Protein AF-A0A7S4DSC8-F1 (afdb_monomer)

Nearest PDB structures (foldseek):
  1wsj-assembly3_C  TM=3.245E-01  e=2.613E+00  Escherichia coli

Foldseek 3Di:
DDDPQDDDDPAHFQEEEEQEPAPVPDDPPDCPPVPFRDDRPLECVVVVVVCVVVVNQAHEYEYHYLDPSHLVNLVVLVVVLVVQVVVCVVPVRPRDPDPSVSNNRYHYHYDNDDNPVVRPCPVVPVPDDPVVVVVVVVRLVVSLVSQLQGCEYEEAPVDVRNVSSVVSPNHNYYDHPTPDDDDPDDDPDDDDPPPVPDPPDDDD

Structure (mmCIF, N/CA/C/O backbone):
data_AF-A0A7S4DSC8-F1
#
_entry.id   AF-A0A7S4DSC8-F1
#
loop_
_atom_site.group_PDB
_atom_site.id
_atom_site.type_symbol
_atom_site.label_atom_id
_atom_site.label_alt_id
_atom_site.label_comp_id
_atom_site.label_asym_id
_atom_site.label_entity_id
_atom_site.label_seq_id
_atom_site.pdbx_PDB_ins_code
_atom_site.Cartn_x
_atom_site.Cartn_y
_atom_site.Cartn_z
_atom_site.occupancy
_atom_site.B_iso_or_equiv
_atom_site.auth_seq_id
_atom_site.auth_comp_id
_atom_site.auth_asym_id
_atom_site.auth_atom_id
_atom_site.pdbx_PDB_model_num
ATOM 1 N N . HIS A 1 1 ? -22.924 -15.817 6.520 1.00 32.66 1 HIS A N 1
ATOM 2 C CA . HIS A 1 1 ? -21.735 -16.648 6.776 1.00 32.66 1 HIS A CA 1
ATOM 3 C C . HIS A 1 1 ? -20.623 -15.709 7.196 1.00 32.66 1 HIS A C 1
ATOM 5 O O . HIS A 1 1 ? -20.356 -14.774 6.460 1.00 32.66 1 HIS A O 1
ATOM 11 N N . GLY A 1 2 ? -20.139 -15.833 8.434 1.00 31.44 2 GLY A N 1
ATOM 12 C CA . GLY A 1 2 ? -19.106 -14.951 8.978 1.00 31.44 2 GLY A CA 1
ATOM 13 C C . GLY A 1 2 ? -17.736 -15.462 8.563 1.00 31.44 2 GLY A C 1
ATOM 14 O O . GLY A 1 2 ? -17.337 -16.542 8.995 1.00 31.44 2 GLY A O 1
ATOM 15 N N . ASP A 1 3 ? -17.054 -14.712 7.708 1.00 35.69 3 ASP A N 1
ATOM 16 C CA . ASP A 1 3 ? -15.721 -15.065 7.242 1.00 35.69 3 ASP A CA 1
ATOM 17 C C . ASP A 1 3 ? -14.717 -14.775 8.366 1.00 35.69 3 ASP A C 1
ATOM 19 O O . ASP A 1 3 ? -14.580 -13.644 8.836 1.00 35.69 3 ASP A O 1
ATOM 23 N N . GLY A 1 4 ? -14.067 -15.829 8.858 1.00 35.00 4 GLY A N 1
ATOM 24 C CA . GLY A 1 4 ? -13.158 -15.814 10.004 1.00 35.00 4 GLY A CA 1
ATOM 25 C C . GLY A 1 4 ? -11.827 -15.110 9.733 1.00 35.00 4 GLY A C 1
ATOM 26 O O . GLY A 1 4 ? -10.776 -15.738 9.792 1.00 35.00 4 GLY A O 1
ATOM 27 N N . TRP A 1 5 ? -11.857 -13.804 9.471 1.00 47.25 5 TRP A N 1
ATOM 28 C CA . TRP A 1 5 ? -10.665 -12.966 9.284 1.00 47.25 5 TRP A CA 1
ATOM 29 C C . TRP A 1 5 ? -10.006 -12.529 10.608 1.00 47.25 5 TRP A C 1
ATOM 31 O O . TRP A 1 5 ? -8.930 -11.932 10.591 1.00 47.25 5 TRP A O 1
ATOM 41 N N . GLY A 1 6 ? -10.646 -12.799 11.755 1.00 40.47 6 GLY A N 1
ATOM 42 C CA . GLY A 1 6 ? -10.378 -12.070 13.000 1.00 40.47 6 GLY A CA 1
ATOM 43 C C . GLY A 1 6 ? -9.678 -12.801 14.149 1.00 40.47 6 GLY A C 1
ATOM 44 O O . GLY A 1 6 ? -9.136 -12.124 15.017 1.00 40.47 6 GLY A O 1
ATOM 45 N N . GLU A 1 7 ? -9.650 -14.133 14.221 1.00 37.97 7 GLU A N 1
ATOM 46 C CA . GLU A 1 7 ? -9.320 -14.788 15.500 1.00 37.97 7 GLU A CA 1
ATOM 47 C C . GLU A 1 7 ? -8.276 -15.898 15.365 1.00 37.97 7 GLU A C 1
ATOM 49 O O . GLU A 1 7 ? -8.526 -16.952 14.790 1.00 37.97 7 GLU A O 1
ATOM 54 N N . GLY A 1 8 ? -7.091 -15.682 15.954 1.00 37.28 8 GLY A N 1
ATOM 55 C CA . GLY A 1 8 ? -6.247 -16.812 16.360 1.00 37.28 8 GLY A CA 1
ATOM 56 C C . GLY A 1 8 ? -4.745 -16.579 16.509 1.00 37.28 8 GLY A C 1
ATOM 57 O O . GLY A 1 8 ? -4.082 -17.392 17.149 1.00 37.28 8 GLY A O 1
ATOM 58 N N . ARG A 1 9 ? -4.155 -15.504 15.972 1.00 43.62 9 ARG A N 1
ATOM 59 C CA . ARG A 1 9 ? -2.701 -15.281 16.095 1.00 43.62 9 ARG A CA 1
ATOM 60 C C . ARG A 1 9 ? -2.409 -13.927 16.725 1.00 43.62 9 ARG A C 1
ATOM 62 O O . ARG A 1 9 ? -2.845 -12.898 16.236 1.00 43.62 9 ARG A O 1
ATOM 69 N N . ARG A 1 10 ? -1.620 -13.935 17.806 1.00 44.47 10 ARG A N 1
ATOM 70 C CA . ARG A 1 10 ? -1.137 -12.756 18.559 1.00 44.47 10 ARG A CA 1
ATOM 71 C C . ARG A 1 10 ? -0.304 -11.749 17.735 1.00 44.47 10 ARG A C 1
ATOM 73 O O . ARG A 1 10 ? 0.221 -10.798 18.299 1.00 44.47 10 ARG A O 1
ATOM 80 N N . GLY A 1 11 ? -0.192 -11.924 16.422 1.00 54.44 11 GLY A N 1
ATOM 81 C CA . GLY A 1 11 ? 0.217 -10.889 15.479 1.00 54.44 11 GLY A CA 1
ATOM 82 C C . GLY A 1 11 ? -0.920 -10.721 14.481 1.00 54.44 11 GLY A C 1
ATOM 83 O O . GLY A 1 11 ? -1.296 -11.707 13.852 1.00 54.44 11 GLY A O 1
ATOM 84 N N . GLY A 1 12 ? -1.499 -9.519 14.391 1.00 68.31 12 GLY A N 1
ATOM 85 C CA . GLY A 1 12 ? -2.619 -9.219 13.490 1.00 68.31 12 GLY A CA 1
ATOM 86 C C . GLY A 1 12 ? -2.349 -9.599 12.027 1.00 68.31 12 GLY A C 1
ATOM 87 O O . GLY A 1 12 ? -1.232 -9.978 11.669 1.00 68.31 12 GLY A O 1
ATOM 88 N N . ALA A 1 13 ? -3.371 -9.498 11.171 1.00 84.88 13 ALA A N 1
ATOM 89 C CA . ALA A 1 13 ? -3.270 -9.877 9.760 1.00 84.88 13 ALA A CA 1
ATOM 90 C C . ALA A 1 13 ? -2.012 -9.271 9.102 1.00 84.88 13 ALA A C 1
ATOM 92 O O . ALA A 1 13 ? -1.781 -8.064 9.187 1.00 84.88 13 ALA A O 1
ATOM 93 N N . ARG A 1 14 ? -1.179 -10.116 8.478 1.00 92.50 14 ARG A N 1
ATOM 94 C CA . ARG A 1 14 ? -0.044 -9.675 7.654 1.00 92.50 14 ARG A CA 1
ATOM 95 C C . ARG A 1 14 ? -0.559 -9.472 6.243 1.00 92.50 14 ARG A C 1
ATOM 97 O O . ARG A 1 14 ? -0.959 -10.440 5.600 1.00 92.50 14 ARG A O 1
ATOM 104 N N . ILE A 1 15 ? -0.578 -8.230 5.798 1.00 94.75 15 ILE A N 1
ATOM 105 C CA . ILE A 1 15 ? -1.179 -7.827 4.536 1.00 94.75 15 ILE A CA 1
ATOM 106 C C . ILE A 1 15 ? -0.046 -7.343 3.641 1.00 94.75 15 ILE A C 1
ATOM 108 O O . ILE A 1 15 ? 0.667 -6.413 4.001 1.00 94.75 15 ILE A O 1
ATOM 112 N N . GLY A 1 16 ? 0.151 -7.997 2.506 1.00 94.94 16 GLY A N 1
ATOM 113 C CA . GLY A 1 16 ? 1.032 -7.519 1.451 1.00 94.94 16 GLY A CA 1
ATOM 114 C C . GLY A 1 16 ? 0.210 -6.671 0.498 1.00 94.94 16 GLY A C 1
ATOM 115 O O . GLY A 1 16 ? -0.817 -7.132 0.015 1.00 94.94 16 GLY A O 1
ATOM 116 N N . LEU A 1 17 ? 0.634 -5.447 0.228 1.00 93.88 17 LEU A N 1
ATOM 117 C CA . LEU A 1 17 ? -0.002 -4.556 -0.727 1.00 93.88 17 LEU A CA 1
ATOM 118 C C . LEU A 1 17 ? 1.018 -4.176 -1.795 1.00 93.88 17 LEU A C 1
ATOM 120 O O . LEU A 1 17 ? 2.032 -3.557 -1.490 1.00 93.88 17 LEU A O 1
ATOM 124 N N . GLN A 1 18 ? 0.747 -4.530 -3.047 1.00 92.06 18 GLN A N 1
ATOM 125 C CA . GLN A 1 18 ? 1.568 -4.133 -4.182 1.00 92.06 18 GLN A CA 1
ATOM 126 C C . GLN A 1 18 ? 0.849 -3.063 -5.007 1.00 92.06 18 GLN A C 1
ATOM 128 O O . GLN A 1 18 ? -0.247 -3.288 -5.519 1.00 92.06 18 GLN A O 1
ATOM 133 N N . VAL A 1 19 ? 1.494 -1.906 -5.147 1.00 87.38 19 VAL A N 1
ATOM 134 C CA . VAL A 1 19 ? 1.006 -0.748 -5.900 1.00 87.38 19 VAL A CA 1
ATOM 135 C C . VAL A 1 19 ? 1.929 -0.518 -7.096 1.00 87.38 19 VAL A C 1
ATOM 137 O O . VAL A 1 19 ? 3.072 -0.104 -6.940 1.00 87.38 19 VAL A O 1
ATOM 140 N N . ARG A 1 20 ? 1.455 -0.813 -8.310 1.00 81.56 20 ARG A N 1
ATOM 141 C CA . ARG A 1 20 ? 2.177 -0.516 -9.559 1.00 81.56 20 ARG A CA 1
ATOM 142 C C . ARG A 1 20 ? 1.607 0.762 -10.164 1.00 81.56 20 ARG A C 1
ATOM 144 O O . ARG A 1 20 ? 0.445 0.766 -10.557 1.00 81.56 20 ARG A O 1
ATOM 151 N N . ILE A 1 21 ? 2.416 1.812 -10.281 1.00 76.44 21 ILE A N 1
ATOM 152 C CA . ILE A 1 21 ? 2.021 3.047 -10.968 1.00 76.44 21 ILE A CA 1
ATOM 153 C C . ILE A 1 21 ? 2.909 3.288 -12.181 1.00 76.44 21 ILE A C 1
ATOM 155 O O . ILE A 1 21 ? 2.353 3.410 -13.263 1.00 76.44 21 ILE A O 1
ATOM 159 N N . GLY A 1 22 ? 4.236 3.313 -12.011 1.00 71.25 22 GLY A N 1
ATOM 160 C CA . GLY A 1 22 ? 5.253 3.759 -12.982 1.00 71.25 22 GLY A CA 1
ATOM 161 C C . GLY A 1 22 ? 4.815 3.907 -14.451 1.00 71.25 22 GLY A C 1
ATOM 162 O O . GLY A 1 22 ? 4.073 4.819 -14.819 1.00 71.25 22 GLY A O 1
ATOM 163 N N . ASP A 1 23 ? 5.302 3.013 -15.306 1.00 62.59 23 ASP A N 1
ATOM 164 C CA . ASP A 1 23 ? 4.934 2.908 -16.726 1.00 62.59 23 ASP A CA 1
ATOM 165 C C . ASP A 1 23 ? 3.506 2.371 -16.940 1.00 62.59 23 ASP A C 1
ATOM 167 O O . ASP A 1 23 ? 2.895 2.573 -17.990 1.00 62.59 23 ASP A O 1
ATOM 171 N N . ALA A 1 24 ? 2.945 1.705 -15.929 1.00 60.41 24 ALA A N 1
ATOM 172 C CA . ALA A 1 24 ? 1.619 1.103 -15.992 1.00 60.41 24 ALA A CA 1
ATOM 173 C C . ALA A 1 24 ? 0.478 2.140 -16.076 1.00 60.41 24 ALA A C 1
ATOM 175 O O . ALA A 1 24 ? -0.579 1.820 -16.632 1.00 60.41 24 ALA A O 1
ATOM 176 N N . CYS A 1 25 ? 0.703 3.355 -15.555 1.00 63.31 25 CYS A N 1
ATOM 177 C CA . CYS A 1 25 ? -0.289 4.417 -15.343 1.00 63.31 25 CYS A CA 1
ATOM 178 C C . CYS A 1 25 ? 0.145 5.803 -15.876 1.00 63.31 25 CYS A C 1
ATOM 180 O O . CYS A 1 25 ? -0.317 6.834 -15.366 1.00 63.31 25 CYS A O 1
ATOM 182 N N . GLY A 1 26 ? 1.051 5.840 -16.862 1.00 51.75 26 GLY A N 1
ATOM 183 C CA . GLY A 1 26 ? 1.722 7.050 -17.356 1.00 51.75 26 GLY A CA 1
ATOM 184 C C . GLY A 1 26 ? 0.804 8.210 -17.781 1.00 51.75 26 GLY A C 1
ATOM 185 O O . GLY A 1 26 ? -0.332 8.016 -18.224 1.00 51.75 26 GLY A O 1
ATOM 186 N N . PHE A 1 27 ? 1.320 9.442 -17.673 1.00 41.31 27 PHE A N 1
ATOM 187 C CA . PHE A 1 27 ? 0.661 10.671 -18.137 1.00 41.31 27 PHE A CA 1
ATOM 188 C C . PHE A 1 27 ? 0.358 10.589 -19.641 1.00 41.31 27 PHE A C 1
ATOM 190 O O . PHE A 1 27 ? 1.258 10.404 -20.452 1.00 41.31 27 PHE A O 1
ATOM 197 N N . GLY A 1 28 ? -0.916 10.713 -20.017 1.00 39.25 28 GLY A N 1
ATOM 198 C CA . GLY A 1 28 ? -1.361 10.633 -21.415 1.00 39.25 28 GLY A CA 1
ATOM 199 C C . GLY A 1 28 ? -1.755 9.230 -21.884 1.00 39.25 28 GLY A C 1
ATOM 200 O O . GLY A 1 28 ? -2.450 9.108 -22.892 1.00 39.25 28 GLY A O 1
ATOM 201 N N . SER A 1 29 ? -1.437 8.179 -21.120 1.00 38.28 29 SER A N 1
ATOM 202 C CA . SER A 1 29 ? -2.145 6.909 -21.262 1.00 38.28 29 SER A CA 1
ATOM 203 C C . SER A 1 29 ? -3.504 7.065 -20.590 1.00 38.28 29 SER A C 1
ATOM 205 O O . SER A 1 29 ? -3.696 6.833 -19.401 1.00 38.28 29 SER A O 1
ATOM 207 N N . THR A 1 30 ? -4.486 7.529 -21.355 1.00 39.34 30 THR A N 1
ATOM 208 C CA . THR A 1 30 ? -5.852 7.175 -20.999 1.00 39.34 30 THR A CA 1
ATOM 209 C C . THR A 1 30 ? -5.881 5.645 -20.917 1.00 39.34 30 THR A C 1
ATOM 211 O O . THR A 1 30 ? -5.320 4.965 -21.782 1.00 39.34 30 THR A O 1
ATOM 214 N N . CYS A 1 31 ? -6.494 5.083 -19.873 1.00 42.06 31 CYS A N 1
ATOM 215 C CA . CYS A 1 31 ? -6.807 3.653 -19.765 1.00 42.06 31 CYS A CA 1
ATOM 216 C C . CYS A 1 31 ? -7.840 3.234 -20.843 1.00 42.06 31 CYS A C 1
ATOM 218 O O . CYS A 1 31 ? -8.829 2.576 -20.547 1.00 42.06 31 CYS A O 1
ATOM 220 N N . THR A 1 32 ? -7.659 3.696 -22.082 1.00 40.12 32 THR A N 1
ATOM 221 C CA . THR A 1 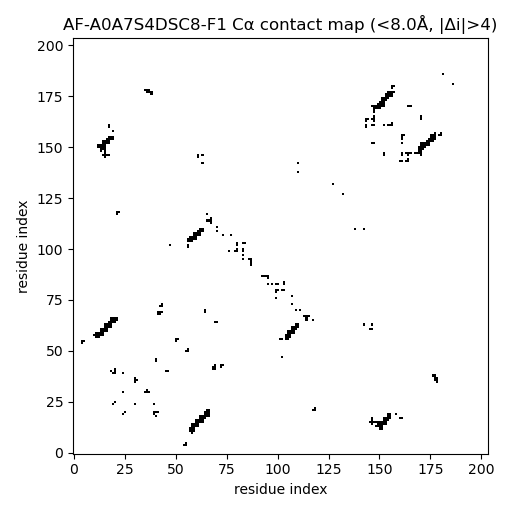32 ? -8.534 3.556 -23.248 1.00 40.12 32 THR A CA 1
ATOM 222 C C . THR A 1 32 ? -7.899 2.690 -24.326 1.00 40.12 32 THR A C 1
ATOM 224 O O . THR A 1 32 ? -8.552 2.407 -25.335 1.00 40.12 32 THR A O 1
ATOM 227 N N . SER A 1 33 ? -6.650 2.229 -24.144 1.00 40.59 33 SER A N 1
ATOM 228 C CA . SER A 1 33 ? -6.174 1.141 -24.990 1.00 40.59 33 SER A CA 1
ATOM 229 C C . SER A 1 33 ? -7.161 -0.008 -24.794 1.00 40.59 33 SER A C 1
ATOM 231 O O . SER A 1 33 ? -7.568 -0.317 -23.676 1.00 40.59 33 SER A O 1
ATOM 233 N N . LYS A 1 34 ? -7.639 -0.573 -25.902 1.00 42.56 34 LYS A N 1
ATOM 234 C CA . LYS A 1 34 ? -8.765 -1.520 -26.000 1.00 42.56 34 LYS A CA 1
ATOM 235 C C . LYS A 1 34 ? -8.553 -2.848 -25.238 1.00 42.56 34 LYS A C 1
ATOM 237 O O . LYS A 1 34 ? -9.225 -3.837 -25.508 1.00 42.56 34 LYS A O 1
ATOM 242 N N . GLN A 1 35 ? -7.599 -2.894 -24.316 1.00 47.34 35 GLN A N 1
ATOM 243 C CA . GLN A 1 35 ? -7.173 -4.027 -23.521 1.00 47.34 35 GLN A CA 1
ATOM 244 C C . GLN A 1 35 ? -7.313 -3.683 -22.034 1.00 47.34 35 GLN A C 1
ATOM 246 O O . GLN A 1 35 ? -6.339 -3.366 -21.364 1.00 47.34 35 GLN A O 1
ATOM 251 N N . ARG A 1 36 ? -8.556 -3.820 -21.555 1.00 52.97 36 ARG A N 1
ATOM 252 C CA . ARG A 1 36 ? -8.988 -3.906 -20.150 1.00 52.97 36 ARG A CA 1
ATOM 253 C C . ARG A 1 36 ? -8.777 -2.648 -19.274 1.00 52.97 36 ARG A C 1
ATOM 255 O O . ARG A 1 36 ? -7.678 -2.100 -19.228 1.00 52.97 36 ARG A O 1
ATOM 262 N N . PRO A 1 37 ? -9.810 -2.200 -18.530 1.00 51.19 37 PRO A N 1
ATOM 263 C CA . PRO A 1 37 ? -9.686 -1.055 -17.634 1.00 51.19 37 PRO A CA 1
ATOM 264 C C . PRO A 1 37 ? -8.637 -1.337 -16.552 1.00 51.19 37 PRO A C 1
ATOM 266 O O . PRO A 1 37 ? -8.645 -2.393 -15.915 1.00 51.19 37 PRO A O 1
ATOM 269 N N . ARG A 1 38 ? -7.707 -0.392 -16.381 1.00 59.44 38 ARG A N 1
ATOM 270 C CA . ARG A 1 38 ? -6.685 -0.413 -15.330 1.00 59.44 38 ARG A CA 1
ATOM 271 C C . ARG A 1 38 ? -7.093 0.558 -14.237 1.00 59.44 38 ARG A C 1
ATOM 273 O O . ARG A 1 38 ? -7.364 1.726 -14.526 1.00 59.44 38 ARG A O 1
ATOM 280 N N . HIS A 1 39 ? -7.075 0.101 -12.993 1.00 60.56 39 HIS A N 1
ATOM 281 C CA . HIS A 1 39 ? -7.319 0.962 -11.844 1.00 60.56 39 HIS A CA 1
ATOM 282 C C . HIS A 1 39 ? -5.997 1.469 -11.286 1.00 60.56 39 HIS A C 1
ATOM 284 O O . HIS A 1 39 ? -5.322 0.819 -10.496 1.00 60.56 39 HIS A O 1
ATOM 290 N N . CYS A 1 40 ? -5.626 2.659 -11.746 1.00 67.19 40 CYS A N 1
ATOM 291 C CA . CYS A 1 40 ? -4.447 3.377 -11.292 1.00 67.19 40 CYS A CA 1
ATOM 292 C C . CYS A 1 40 ? 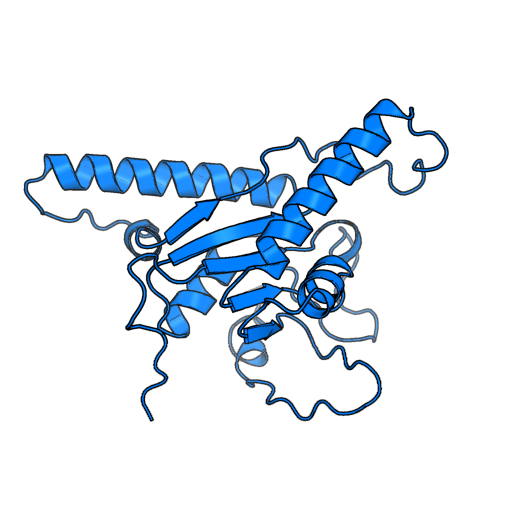-4.776 4.169 -10.028 1.00 67.19 40 CYS A C 1
ATOM 294 O O . CYS A 1 40 ? -4.971 5.384 -10.072 1.00 67.19 40 CYS A O 1
ATOM 296 N N . LEU A 1 41 ? -4.869 3.474 -8.898 1.00 68.62 41 LEU A N 1
ATOM 297 C CA . LEU A 1 41 ? -5.020 4.116 -7.597 1.00 68.62 41 LEU A CA 1
ATOM 298 C C . LEU A 1 41 ? -3.676 4.734 -7.194 1.00 68.62 41 LEU A C 1
ATOM 300 O O . LEU A 1 41 ? -2.721 4.022 -6.873 1.00 68.62 41 LEU A O 1
ATOM 304 N N . ARG A 1 42 ? -3.609 6.068 -7.264 1.00 71.62 42 ARG A N 1
ATOM 305 C CA . ARG A 1 42 ? -2.398 6.863 -6.988 1.00 71.62 42 ARG A CA 1
ATOM 306 C C . ARG A 1 42 ? -2.175 7.155 -5.504 1.00 71.62 42 ARG A C 1
ATOM 308 O O . ARG A 1 42 ? -1.065 7.519 -5.118 1.00 71.62 42 ARG A O 1
ATOM 315 N N . ASP A 1 43 ? -3.217 6.950 -4.707 1.00 76.75 43 ASP A N 1
ATOM 316 C CA . ASP A 1 43 ? -3.247 7.177 -3.268 1.00 76.75 43 ASP A CA 1
ATOM 317 C C . ASP A 1 43 ? -3.405 5.858 -2.521 1.00 76.75 43 ASP A C 1
ATOM 319 O O . ASP A 1 43 ? -3.985 4.906 -3.038 1.00 76.75 43 ASP A O 1
ATOM 323 N N . LEU A 1 44 ? -2.898 5.800 -1.291 1.00 84.12 44 LEU A N 1
ATOM 324 C CA . LEU A 1 44 ? -2.938 4.599 -0.457 1.00 84.12 44 LEU A CA 1
ATOM 325 C C . LEU A 1 44 ? -4.319 4.367 0.173 1.00 84.12 44 LEU A C 1
ATOM 327 O O . LEU A 1 44 ? -4.735 3.227 0.365 1.00 84.12 44 LEU A O 1
ATOM 331 N N . GLN A 1 45 ? -5.021 5.446 0.512 1.00 88.44 45 GLN A N 1
ATOM 332 C CA . GLN A 1 45 ? -6.272 5.424 1.265 1.00 88.44 45 GLN A CA 1
ATOM 333 C C . GLN A 1 45 ? -7.341 4.531 0.615 1.00 88.44 45 GLN A C 1
ATOM 335 O O . GLN A 1 45 ? -7.883 3.699 1.335 1.00 88.44 45 GLN A O 1
ATOM 340 N N . PRO A 1 46 ? -7.574 4.569 -0.715 1.00 84.56 46 PRO A N 1
ATOM 341 C CA . PRO A 1 46 ? -8.515 3.655 -1.367 1.00 84.56 46 PRO A CA 1
ATOM 342 C C . PRO A 1 46 ? -8.203 2.166 -1.147 1.00 84.56 46 PRO A C 1
ATOM 344 O O . PRO A 1 46 ? -9.114 1.349 -1.039 1.00 84.56 46 PRO A O 1
ATOM 347 N N . TYR A 1 47 ? -6.924 1.792 -1.037 1.00 85.75 47 TYR A N 1
ATOM 348 C CA . TYR A 1 47 ? -6.535 0.409 -0.751 1.00 85.75 47 TYR A CA 1
ATOM 349 C C . TYR A 1 47 ? -6.829 0.022 0.702 1.00 85.75 47 TYR A C 1
ATOM 351 O O . TYR A 1 47 ? -7.224 -1.109 0.972 1.00 85.75 47 TYR A O 1
ATOM 359 N N . LEU A 1 48 ? -6.635 0.946 1.648 1.00 90.25 48 LEU A N 1
ATOM 360 C CA . LEU A 1 48 ? -6.965 0.714 3.057 1.00 90.25 48 LEU A CA 1
ATOM 361 C C . LEU A 1 48 ? -8.478 0.700 3.287 1.00 90.25 48 LEU A C 1
ATOM 363 O O . LEU A 1 48 ? -8.959 -0.103 4.081 1.00 90.25 48 LEU A O 1
ATOM 367 N N . ASP A 1 49 ? -9.220 1.538 2.569 1.00 89.31 49 ASP A N 1
ATOM 368 C CA . ASP A 1 49 ? -10.682 1.541 2.575 1.00 89.31 49 ASP A CA 1
ATOM 369 C C . ASP A 1 49 ? -11.228 0.198 2.093 1.00 89.31 49 ASP A C 1
ATOM 371 O O . ASP A 1 49 ? -12.042 -0.400 2.790 1.00 89.31 49 ASP A O 1
ATOM 375 N N . LEU A 1 50 ? -10.671 -0.361 1.012 1.00 84.06 50 LEU A N 1
ATOM 376 C CA . LEU A 1 50 ? -11.017 -1.708 0.549 1.00 84.06 50 LEU A CA 1
ATOM 377 C C . LEU A 1 50 ? -10.816 -2.781 1.637 1.00 84.06 50 LEU A C 1
ATOM 379 O O . LEU A 1 50 ? -11.630 -3.696 1.765 1.00 84.06 50 LEU A O 1
ATOM 383 N N . LEU A 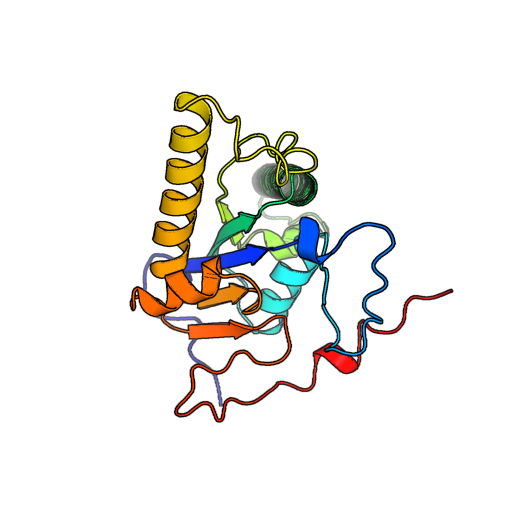1 51 ? -9.738 -2.694 2.424 1.00 87.38 51 LEU A N 1
ATOM 384 C CA . LEU A 1 51 ? -9.501 -3.624 3.535 1.00 87.38 51 LEU A CA 1
ATOM 385 C C . LEU A 1 51 ? -10.558 -3.456 4.636 1.00 87.38 51 LEU A C 1
ATOM 387 O O . LEU A 1 51 ? -11.112 -4.450 5.110 1.00 87.38 51 LEU A O 1
ATOM 391 N N . ILE A 1 52 ? -10.865 -2.209 5.004 1.00 90.31 52 ILE A N 1
ATOM 392 C CA . ILE A 1 52 ? -11.869 -1.874 6.022 1.00 90.31 52 ILE A CA 1
ATOM 393 C C . ILE A 1 52 ? -13.256 -2.362 5.599 1.00 90.31 52 ILE A C 1
ATOM 395 O O . ILE A 1 52 ? -13.948 -2.988 6.403 1.00 90.31 52 ILE A O 1
ATOM 399 N N . ASP A 1 53 ? -13.638 -2.140 4.343 1.00 85.81 53 ASP A N 1
ATOM 400 C CA . ASP A 1 53 ? -14.929 -2.553 3.784 1.00 85.81 53 ASP A CA 1
ATOM 401 C C . ASP A 1 53 ? -15.076 -4.083 3.760 1.00 85.81 53 ASP A C 1
ATOM 403 O O . ASP A 1 53 ? -16.181 -4.619 3.849 1.00 85.81 53 ASP A O 1
ATOM 407 N N . ARG A 1 54 ? -13.951 -4.810 3.736 1.00 79.88 54 ARG A N 1
ATOM 408 C CA . ARG A 1 54 ? -13.879 -6.274 3.884 1.00 79.88 54 ARG A CA 1
ATOM 409 C C . ARG A 1 54 ? -13.784 -6.741 5.343 1.00 79.88 54 ARG A C 1
ATOM 411 O O . ARG A 1 54 ? -13.527 -7.915 5.599 1.00 79.88 54 ARG A O 1
ATOM 418 N N . GLY A 1 55 ? -13.989 -5.845 6.308 1.00 87.88 55 GLY A N 1
ATOM 419 C CA . GLY A 1 55 ? -13.960 -6.137 7.743 1.00 87.88 55 GLY A CA 1
ATOM 420 C C . GLY A 1 55 ? -12.555 -6.225 8.345 1.00 87.88 55 GLY A C 1
ATOM 421 O O . GLY A 1 55 ? -12.411 -6.464 9.547 1.00 87.88 55 GLY A O 1
ATOM 422 N N . ILE A 1 56 ? -11.509 -5.998 7.550 1.00 88.75 56 ILE A N 1
ATOM 423 C CA . ILE A 1 56 ? -10.126 -5.988 8.017 1.00 88.75 56 ILE A CA 1
ATOM 424 C C . ILE A 1 56 ? -9.827 -4.584 8.526 1.00 88.75 56 ILE A C 1
ATOM 426 O O . ILE A 1 56 ? -9.550 -3.669 7.764 1.00 88.75 56 ILE A O 1
ATOM 430 N N . THR A 1 57 ? -9.895 -4.408 9.839 1.00 91.00 57 THR A N 1
ATOM 431 C CA . THR A 1 57 ? -9.716 -3.097 10.489 1.00 91.00 57 THR A CA 1
ATOM 432 C C . THR A 1 57 ? -8.375 -2.954 11.204 1.00 91.00 57 THR A C 1
ATOM 434 O O . THR A 1 57 ? -8.021 -1.861 11.640 1.00 91.00 57 THR A O 1
ATOM 437 N N . HIS A 1 58 ? -7.632 -4.056 11.350 1.00 93.00 58 HIS A N 1
ATOM 438 C CA . HIS A 1 58 ? -6.358 -4.102 12.059 1.00 93.00 58 HIS A CA 1
ATOM 439 C C . HIS A 1 58 ? -5.379 -5.049 11.362 1.00 93.00 58 HIS A C 1
ATOM 441 O O . HIS A 1 58 ? -5.768 -6.110 10.872 1.00 93.00 58 HIS A O 1
ATOM 447 N N . GLY A 1 59 ? -4.093 -4.704 11.365 1.00 92.62 59 GLY A N 1
ATOM 448 C CA . GLY A 1 59 ? -3.059 -5.552 10.774 1.00 92.62 59 GLY A CA 1
ATOM 449 C C . GLY A 1 59 ? -1.761 -4.815 10.482 1.00 92.62 59 GLY A C 1
ATOM 450 O O . GLY A 1 59 ? -1.667 -3.599 10.631 1.00 92.62 59 GLY A O 1
ATOM 451 N N . THR A 1 60 ? -0.751 -5.564 10.054 1.00 95.00 60 THR A N 1
ATOM 452 C CA . THR A 1 60 ? 0.485 -4.997 9.508 1.00 95.00 60 THR A CA 1
ATOM 453 C C . THR A 1 60 ? 0.388 -5.021 7.991 1.00 95.00 60 THR A C 1
ATOM 455 O O . THR A 1 60 ? 0.314 -6.103 7.412 1.00 95.00 60 THR A O 1
ATOM 458 N N . VAL A 1 61 ? 0.398 -3.849 7.359 1.00 95.31 61 VAL A N 1
ATOM 459 C CA . VAL A 1 61 ? 0.370 -3.690 5.904 1.00 95.31 61 VAL A CA 1
ATOM 460 C C . VAL A 1 61 ? 1.785 -3.392 5.423 1.00 95.31 61 VAL A C 1
ATOM 462 O O . VAL A 1 61 ? 2.332 -2.334 5.727 1.00 95.31 61 VAL A O 1
ATOM 465 N N . PHE A 1 62 ? 2.377 -4.327 4.688 1.00 95.75 62 PHE A N 1
ATOM 466 C CA . PHE A 1 62 ? 3.604 -4.098 3.942 1.00 95.75 62 PHE A CA 1
ATOM 467 C C . PHE A 1 62 ? 3.259 -3.567 2.551 1.00 95.75 62 PHE A C 1
ATOM 469 O O . PHE A 1 62 ? 2.556 -4.249 1.809 1.00 95.75 62 PHE A O 1
ATOM 476 N N . VAL A 1 63 ? 3.738 -2.375 2.197 1.00 94.38 63 VAL A N 1
ATOM 477 C CA . VAL A 1 63 ? 3.457 -1.735 0.910 1.00 94.38 63 VAL A CA 1
ATOM 478 C C . VAL A 1 63 ? 4.701 -1.742 0.030 1.00 94.38 63 VAL A C 1
ATOM 480 O O . VAL A 1 63 ? 5.673 -1.045 0.312 1.00 94.38 63 VAL A O 1
ATOM 483 N N . ALA A 1 64 ? 4.628 -2.503 -1.059 1.00 92.88 64 ALA A N 1
ATOM 484 C CA . ALA A 1 64 ? 5.589 -2.498 -2.153 1.00 92.88 64 ALA A CA 1
ATOM 485 C C . ALA A 1 64 ? 5.068 -1.588 -3.267 1.00 92.88 64 ALA A C 1
ATOM 487 O O . ALA A 1 64 ? 3.953 -1.774 -3.761 1.00 92.88 64 ALA A O 1
ATOM 488 N N . THR A 1 65 ? 5.855 -0.603 -3.682 1.00 88.75 65 THR A N 1
ATOM 489 C CA . THR A 1 65 ? 5.455 0.343 -4.730 1.00 88.75 65 THR A CA 1
ATOM 490 C C . THR A 1 65 ? 6.647 0.773 -5.561 1.00 88.75 65 THR A C 1
ATOM 492 O O . THR A 1 65 ? 7.773 0.768 -5.076 1.00 88.75 65 THR A O 1
ATOM 495 N N . ASP A 1 66 ? 6.408 1.171 -6.806 1.00 84.19 66 ASP A N 1
ATOM 496 C CA . ASP A 1 66 ? 7.399 1.820 -7.672 1.00 84.19 66 ASP A CA 1
ATOM 497 C C . ASP A 1 66 ? 7.209 3.345 -7.750 1.00 84.19 66 ASP A C 1
ATOM 499 O O . ASP A 1 66 ? 7.905 4.030 -8.495 1.00 84.19 66 ASP A O 1
ATOM 503 N N . SER A 1 67 ? 6.276 3.898 -6.971 1.00 83.44 67 SER A N 1
ATOM 504 C CA . SER A 1 67 ? 5.918 5.314 -7.017 1.00 83.44 67 SER A CA 1
ATOM 505 C C . SER A 1 67 ? 6.433 6.102 -5.818 1.00 83.44 67 SER A C 1
ATOM 507 O O . SER A 1 67 ? 6.013 5.863 -4.685 1.00 83.44 67 SER A O 1
ATOM 509 N N . GLN A 1 68 ? 7.253 7.127 -6.077 1.00 84.50 68 GLN A N 1
ATOM 510 C CA . GLN A 1 68 ? 7.674 8.087 -5.047 1.00 84.50 68 GLN A CA 1
ATOM 511 C C . GLN A 1 68 ? 6.478 8.818 -4.414 1.00 84.50 68 GLN A C 1
ATOM 513 O O . GLN A 1 68 ? 6.495 9.119 -3.222 1.00 84.50 68 GLN A O 1
ATOM 518 N N . HIS A 1 69 ? 5.420 9.066 -5.192 1.00 83.62 69 HIS A N 1
ATOM 519 C CA . HIS A 1 69 ? 4.200 9.708 -4.702 1.00 83.62 69 HIS A CA 1
ATOM 520 C C . HIS A 1 69 ? 3.507 8.857 -3.631 1.00 83.62 69 HIS A C 1
ATOM 522 O O . HIS A 1 69 ? 3.159 9.363 -2.570 1.00 83.62 69 HIS A O 1
ATOM 528 N N . VAL A 1 70 ? 3.374 7.547 -3.863 1.00 86.19 70 VAL A N 1
ATOM 529 C CA . VAL A 1 70 ? 2.754 6.629 -2.891 1.00 86.19 70 VAL A CA 1
ATOM 530 C C . VAL A 1 70 ? 3.576 6.552 -1.607 1.00 86.19 70 VAL A C 1
ATOM 532 O O . VAL A 1 70 ? 2.998 6.536 -0.524 1.00 86.19 70 VAL A O 1
ATOM 535 N N . ILE A 1 71 ? 4.909 6.564 -1.708 1.00 88.56 71 ILE A N 1
ATOM 536 C CA . ILE A 1 71 ? 5.803 6.620 -0.541 1.00 88.56 71 ILE A CA 1
ATOM 537 C C . ILE A 1 71 ? 5.615 7.917 0.251 1.00 88.56 71 ILE A C 1
ATOM 539 O O . ILE A 1 71 ? 5.518 7.882 1.477 1.00 88.56 71 ILE A O 1
ATOM 543 N N . ALA A 1 72 ? 5.506 9.064 -0.422 1.00 88.19 72 ALA A N 1
ATOM 544 C CA . ALA A 1 72 ? 5.228 10.330 0.252 1.00 88.19 72 ALA A CA 1
ATOM 545 C C . ALA A 1 72 ? 3.867 10.303 0.976 1.00 88.19 72 ALA A C 1
ATOM 547 O O . ALA A 1 72 ? 3.788 10.692 2.144 1.00 88.19 72 ALA A O 1
ATOM 548 N N . SER A 1 73 ? 2.823 9.766 0.334 1.00 88.94 73 SER A N 1
ATOM 549 C CA . SER A 1 73 ? 1.501 9.573 0.946 1.00 88.94 73 SER A CA 1
ATOM 550 C C . SER A 1 73 ? 1.536 8.606 2.138 1.00 88.94 73 SER A C 1
ATOM 552 O O . SER A 1 73 ? 0.871 8.851 3.144 1.00 88.94 73 SER A O 1
ATOM 554 N N . LEU A 1 74 ? 2.338 7.536 2.065 1.00 91.75 74 LEU A N 1
ATOM 555 C CA . LEU A 1 74 ? 2.577 6.592 3.164 1.00 91.75 74 LEU A CA 1
ATOM 556 C C . LEU A 1 74 ? 3.211 7.277 4.378 1.00 91.75 74 LEU A C 1
ATOM 558 O O . LEU A 1 74 ? 2.724 7.100 5.496 1.00 91.75 74 LEU A O 1
ATOM 562 N N . ARG A 1 75 ? 4.266 8.075 4.158 1.00 91.50 75 ARG A N 1
ATOM 563 C CA . ARG A 1 75 ? 4.932 8.853 5.216 1.00 91.50 75 ARG A CA 1
ATOM 564 C C . ARG A 1 75 ? 3.945 9.799 5.899 1.00 91.50 75 ARG A C 1
ATOM 566 O O . ARG A 1 75 ? 3.814 9.753 7.120 1.00 91.50 75 ARG A O 1
ATOM 573 N N . GLY A 1 76 ? 3.201 10.580 5.109 1.00 92.06 76 GLY A N 1
ATOM 574 C CA . GLY A 1 76 ? 2.193 11.512 5.620 1.00 92.06 76 GLY A CA 1
ATOM 575 C C . GLY A 1 76 ? 1.128 10.814 6.467 1.00 92.06 76 GLY A C 1
ATOM 576 O O . GLY A 1 76 ? 0.912 11.183 7.619 1.00 92.06 76 GLY A O 1
ATOM 577 N N . LEU A 1 77 ? 0.535 9.731 5.952 1.00 92.56 77 LEU A N 1
ATOM 578 C CA . LEU A 1 77 ? -0.480 8.981 6.694 1.00 92.56 77 LEU A CA 1
ATOM 579 C C . LEU A 1 77 ? 0.077 8.365 7.987 1.00 92.56 77 LEU A C 1
ATOM 581 O O . LEU A 1 77 ? -0.602 8.352 9.014 1.00 92.56 77 LEU A O 1
ATOM 585 N N . GLN A 1 78 ? 1.305 7.847 7.962 1.00 92.94 78 GLN A N 1
ATOM 586 C CA . GLN A 1 78 ? 1.934 7.266 9.146 1.00 92.94 78 GLN A CA 1
ATOM 587 C C . GLN A 1 78 ? 2.193 8.318 10.236 1.00 92.94 78 GLN A C 1
ATOM 589 O O . GLN A 1 78 ? 1.992 8.033 11.422 1.00 92.94 78 GLN A O 1
ATOM 594 N N . ASP A 1 79 ? 2.601 9.529 9.854 1.00 93.94 79 ASP A N 1
ATOM 595 C CA . ASP A 1 79 ? 2.771 10.648 10.782 1.00 93.94 79 ASP A CA 1
ATOM 596 C C . ASP A 1 79 ? 1.431 11.149 11.337 1.00 93.94 79 ASP A C 1
ATOM 598 O O . ASP A 1 79 ? 1.328 11.423 12.540 1.00 93.94 79 ASP A O 1
ATOM 602 N N . ASP A 1 80 ? 0.381 11.169 10.515 1.00 93.12 80 ASP A N 1
ATOM 603 C CA . ASP A 1 80 ? -0.970 11.504 10.960 1.00 93.12 80 ASP A CA 1
ATOM 604 C C . ASP A 1 80 ? -1.506 10.479 11.972 1.00 93.12 80 ASP A C 1
ATOM 606 O O . ASP A 1 80 ? -2.031 10.859 13.023 1.00 93.12 80 ASP A O 1
ATOM 610 N N . ILE A 1 81 ? -1.322 9.175 11.717 1.00 92.31 81 ILE A N 1
ATOM 611 C CA . ILE A 1 81 ? -1.701 8.098 12.651 1.00 92.31 81 ILE A CA 1
ATOM 612 C C . ILE A 1 81 ? -0.932 8.246 13.969 1.00 92.31 81 ILE A C 1
ATOM 614 O O . ILE A 1 81 ? -1.512 8.142 15.054 1.00 92.31 81 ILE A O 1
ATOM 618 N N . ARG A 1 82 ? 0.375 8.526 13.905 1.00 91.44 82 ARG A N 1
ATOM 619 C CA . ARG A 1 82 ? 1.204 8.744 15.100 1.00 91.44 82 ARG A CA 1
ATOM 620 C C . ARG A 1 82 ? 0.710 9.945 15.909 1.00 91.44 82 ARG A C 1
ATOM 622 O O . ARG A 1 82 ? 0.655 9.878 17.138 1.00 91.44 82 ARG A O 1
ATOM 629 N N . THR A 1 83 ? 0.355 11.034 15.236 1.00 92.44 83 THR A N 1
ATOM 630 C CA . THR A 1 83 ? -0.174 12.248 15.870 1.00 92.44 83 THR A CA 1
ATOM 631 C C . THR A 1 83 ? -1.534 11.990 16.511 1.00 92.44 83 THR A C 1
ATOM 633 O O . THR A 1 83 ? -1.758 12.385 17.656 1.00 92.44 83 THR A O 1
ATOM 636 N N . PHE A 1 84 ? -2.412 11.255 15.827 1.00 91.00 84 PHE A N 1
ATOM 637 C CA . PHE A 1 84 ? -3.704 10.830 16.358 1.00 91.00 84 PHE A CA 1
ATOM 638 C C . PHE A 1 84 ? -3.565 10.050 17.677 1.00 91.00 84 PHE A C 1
ATOM 640 O O . PHE A 1 84 ? -4.262 10.362 18.648 1.00 91.00 84 PHE A O 1
ATOM 647 N N . TRP A 1 85 ? -2.636 9.090 17.751 1.00 89.25 85 TRP A N 1
ATOM 648 C CA . TRP A 1 85 ? -2.395 8.323 18.978 1.00 89.25 85 TRP A CA 1
ATOM 649 C C . TRP A 1 85 ? -1.868 9.195 20.119 1.00 89.25 85 TRP A C 1
ATOM 651 O O . TRP A 1 85 ? -2.430 9.159 21.212 1.00 89.25 85 TRP A O 1
ATOM 661 N N . LYS A 1 86 ? -0.896 10.079 19.849 1.00 89.44 86 LYS A N 1
ATOM 662 C CA . LYS A 1 86 ? -0.391 11.037 20.852 1.00 89.44 86 LYS A CA 1
ATOM 663 C C . LYS A 1 86 ? -1.504 11.904 21.448 1.00 89.44 86 LYS A C 1
ATOM 665 O O . LYS A 1 86 ? -1.531 12.125 22.655 1.00 89.44 86 LYS A O 1
ATOM 670 N N . LEU A 1 8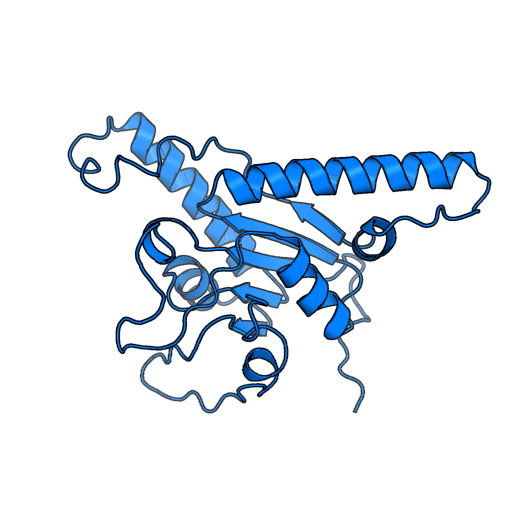7 ? -2.422 12.399 20.615 1.00 88.19 87 LEU A N 1
ATOM 671 C CA . LEU A 1 87 ? -3.544 13.225 21.074 1.00 88.19 87 LEU A CA 1
ATOM 672 C C . LEU A 1 87 ? -4.586 12.419 21.859 1.00 88.19 87 LEU A C 1
ATOM 674 O O . LEU A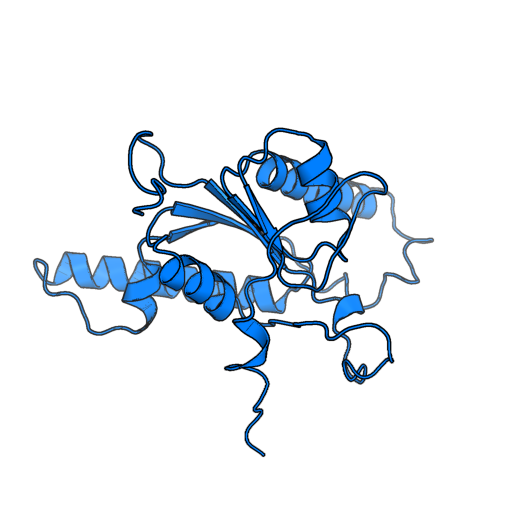 1 87 ? -5.196 12.950 22.787 1.00 88.19 87 LEU A O 1
ATOM 678 N N . THR A 1 88 ? -4.795 11.154 21.495 1.00 86.44 88 THR A N 1
ATOM 679 C CA . THR A 1 88 ? -5.728 10.260 22.195 1.00 86.44 88 THR A CA 1
ATOM 680 C C . THR A 1 88 ? -5.219 9.923 23.597 1.00 86.44 88 THR A C 1
ATOM 682 O O . THR A 1 88 ? -5.994 9.991 24.554 1.00 86.44 88 THR A O 1
ATOM 685 N N . ASP A 1 89 ? -3.917 9.658 23.734 1.00 85.31 89 ASP A N 1
ATOM 686 C CA . ASP A 1 89 ? -3.271 9.371 25.021 1.00 85.31 89 ASP A CA 1
ATOM 687 C C . ASP A 1 89 ? -3.355 10.569 25.981 1.00 85.31 89 ASP A C 1
ATOM 689 O O . ASP A 1 89 ? -3.608 10.406 27.172 1.00 85.31 89 ASP A O 1
ATOM 693 N N . GLN A 1 90 ? -3.220 11.793 25.462 1.00 81.44 90 GLN A N 1
ATOM 694 C CA . GLN A 1 90 ? -3.296 13.021 26.264 1.00 81.44 90 GLN A CA 1
ATOM 695 C C . GLN A 1 90 ? -4.709 13.350 26.771 1.00 81.44 90 GLN A C 1
ATOM 697 O O . GLN A 1 90 ? -4.852 14.080 27.751 1.00 81.44 90 GLN A O 1
ATOM 702 N N . ARG A 1 91 ? -5.764 12.853 26.114 1.00 77.44 91 ARG A N 1
ATOM 703 C CA . ARG A 1 91 ? -7.162 13.235 26.393 1.00 77.44 91 ARG A CA 1
ATOM 704 C C . ARG A 1 91 ? -7.934 12.236 27.265 1.00 77.44 91 ARG A C 1
ATOM 706 O O . ARG A 1 91 ? -9.165 12.216 27.201 1.00 77.44 91 ARG A O 1
ATOM 713 N N . ASN A 1 92 ? -7.252 11.407 28.064 1.00 72.38 92 ASN A N 1
ATOM 714 C CA . ASN A 1 92 ? -7.885 10.395 28.930 1.00 72.38 92 ASN A CA 1
ATOM 715 C C . ASN A 1 92 ? -8.960 9.563 28.189 1.00 72.38 92 ASN A C 1
ATOM 717 O O . ASN A 1 92 ? -10.053 9.329 28.699 1.00 72.38 92 ASN A O 1
ATOM 721 N N . GLY A 1 93 ? -8.674 9.149 26.948 1.00 66.19 93 GLY A N 1
ATOM 722 C CA . GLY A 1 93 ? -9.553 8.271 26.164 1.00 66.19 93 GLY A CA 1
ATOM 723 C C . GLY A 1 93 ? -10.615 8.963 25.300 1.00 66.19 93 GLY A C 1
ATOM 724 O O . GLY A 1 93 ? -11.319 8.277 24.558 1.00 66.19 93 GLY A O 1
ATOM 725 N N . SER A 1 94 ? -10.714 10.299 25.311 1.00 73.75 94 SER A N 1
ATOM 726 C CA . SER A 1 94 ? -11.577 11.014 24.357 1.00 73.75 94 SER A CA 1
ATOM 727 C C . SER A 1 94 ? -10.940 11.018 22.965 1.00 73.75 94 SER A C 1
ATOM 729 O O . SER A 1 94 ? -10.005 11.780 22.704 1.00 73.75 94 SER A O 1
ATOM 731 N N . ARG A 1 95 ? -11.439 10.164 22.062 1.00 72.94 95 ARG A N 1
ATOM 732 C CA . ARG A 1 95 ? -10.925 10.053 20.688 1.00 72.94 95 ARG A CA 1
ATOM 733 C C . ARG A 1 95 ? -11.230 11.331 19.895 1.00 72.94 95 ARG A C 1
AT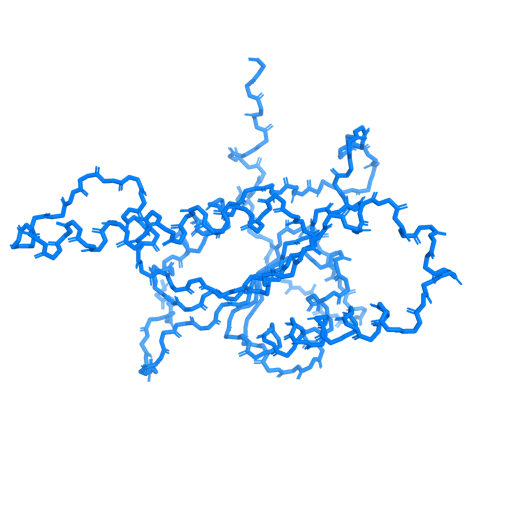OM 735 O O . ARG A 1 95 ? -12.400 11.702 19.794 1.00 72.94 95 ARG A O 1
ATOM 742 N N . PRO A 1 96 ? -10.226 12.009 19.315 1.00 74.94 96 PRO A N 1
ATOM 743 C CA . PRO A 1 96 ? -10.485 13.141 18.437 1.00 74.94 96 PRO A CA 1
ATOM 744 C C . PRO A 1 96 ? -11.222 12.670 17.175 1.00 74.94 96 PRO A C 1
ATOM 746 O O . PRO A 1 96 ? -10.901 11.620 16.615 1.00 74.94 96 PRO A O 1
ATOM 749 N N . HIS A 1 97 ? -12.196 13.453 16.704 1.00 80.19 97 HIS A N 1
ATOM 750 C CA . HIS A 1 97 ? -12.793 13.238 15.387 1.00 80.19 97 HIS A CA 1
ATOM 751 C C . HIS A 1 97 ? -11.748 13.561 14.318 1.00 80.19 97 HIS A C 1
ATOM 753 O O . HIS A 1 97 ? -11.505 14.722 14.004 1.00 80.19 97 HIS A O 1
ATOM 759 N N . SER A 1 98 ? -11.097 12.522 13.799 1.00 85.44 98 SER A N 1
ATOM 760 C CA . SER A 1 98 ? -10.126 12.618 12.715 1.00 85.44 98 SER A CA 1
ATOM 761 C C . SER A 1 98 ? -10.466 11.586 11.643 1.00 85.44 98 SER A C 1
ATOM 763 O O . SER A 1 98 ? -10.677 10.421 11.993 1.00 85.44 98 SER A O 1
ATOM 765 N N . PRO A 1 99 ? -10.464 11.959 10.349 1.00 87.31 99 PRO A N 1
ATOM 766 C CA . PRO A 1 99 ? -10.590 11.000 9.253 1.00 87.31 99 PRO A CA 1
ATOM 767 C C . PRO A 1 99 ? -9.548 9.876 9.323 1.00 87.31 99 PRO A C 1
ATOM 769 O O . PRO A 1 99 ? -9.815 8.762 8.889 1.00 87.31 99 PRO A O 1
ATOM 772 N N . VAL A 1 100 ? -8.383 10.139 9.926 1.00 90.69 100 VAL A N 1
ATOM 773 C CA . VAL A 1 100 ? -7.272 9.182 10.045 1.00 90.69 100 VAL A CA 1
ATOM 774 C C . VAL A 1 100 ? -7.520 8.115 11.115 1.00 90.69 100 VAL A C 1
ATOM 776 O O . VAL A 1 100 ? -6.930 7.037 11.059 1.00 90.69 100 VAL A O 1
ATOM 779 N N . ALA A 1 101 ? -8.451 8.352 12.048 1.00 90.75 101 ALA A N 1
ATOM 780 C CA . ALA A 1 101 ? -8.792 7.398 13.103 1.00 90.75 101 ALA A CA 1
ATOM 781 C C . ALA A 1 101 ? -9.205 6.025 12.545 1.00 90.75 101 ALA A C 1
ATOM 783 O O . ALA A 1 101 ? -8.937 5.001 13.171 1.00 90.75 101 ALA A O 1
ATOM 784 N N . ARG A 1 102 ? -9.812 5.993 11.349 1.00 92.94 102 ARG A N 1
ATOM 785 C CA . ARG A 1 102 ? -10.223 4.747 10.685 1.00 92.94 102 ARG A CA 1
ATOM 786 C C . ARG A 1 102 ? -9.044 3.872 10.243 1.00 92.94 102 ARG A C 1
ATOM 788 O O . ARG A 1 102 ? -9.203 2.663 10.153 1.00 92.94 102 ARG A O 1
ATOM 795 N N . TYR A 1 103 ? -7.871 4.463 10.005 1.00 93.88 103 TYR A N 1
ATOM 796 C CA . TYR A 1 103 ? -6.658 3.747 9.595 1.00 93.88 103 TYR A CA 1
ATOM 797 C C . TYR A 1 103 ? -5.738 3.415 10.775 1.00 93.88 103 TYR A C 1
ATOM 799 O O . TYR A 1 103 ? -4.740 2.721 10.602 1.00 93.88 103 TYR A O 1
ATOM 807 N N . ALA A 1 104 ? -6.061 3.887 11.983 1.00 92.25 104 ALA A N 1
ATOM 808 C CA . ALA A 1 104 ? -5.195 3.784 13.154 1.00 92.25 104 ALA A CA 1
ATOM 809 C C . ALA A 1 104 ? -4.942 2.337 13.625 1.00 92.25 104 ALA A C 1
ATOM 811 O O . ALA A 1 104 ? -3.990 2.100 14.368 1.00 92.25 104 ALA A O 1
ATOM 812 N N . GLY A 1 105 ? -5.773 1.380 13.192 1.00 91.12 105 GLY A N 1
ATOM 813 C CA . GLY A 1 105 ? -5.584 -0.054 13.432 1.00 91.12 105 GLY A CA 1
ATOM 814 C C . GLY A 1 105 ? -4.518 -0.708 12.544 1.00 91.12 105 GLY A C 1
ATOM 815 O O . GLY A 1 105 ? -4.102 -1.837 12.819 1.00 91.12 105 GLY A O 1
ATOM 816 N N . PHE A 1 106 ? -4.045 -0.017 11.503 1.00 93.69 106 PHE A N 1
ATOM 817 C CA . PHE A 1 106 ? -3.010 -0.523 10.609 1.00 93.69 106 PHE A CA 1
ATOM 818 C C . PHE A 1 106 ? -1.618 -0.036 10.999 1.00 93.69 106 PHE A C 1
ATOM 820 O O . PHE A 1 106 ? -1.369 1.152 11.201 1.00 93.69 106 PHE A O 1
ATOM 827 N N . ARG A 1 107 ? -0.668 -0.970 11.016 1.00 93.69 107 ARG A N 1
ATOM 828 C CA . ARG A 1 107 ? 0.762 -0.674 11.039 1.00 93.69 107 ARG A CA 1
ATOM 829 C C . ARG A 1 107 ? 1.298 -0.730 9.615 1.00 93.69 107 ARG A C 1
ATOM 831 O O . ARG A 1 107 ? 1.335 -1.803 9.023 1.00 93.69 107 ARG A O 1
ATOM 838 N N . LEU A 1 108 ? 1.742 0.407 9.094 1.00 93.94 108 LEU A N 1
ATOM 839 C CA . LEU A 1 108 ? 2.302 0.511 7.748 1.00 93.94 108 LEU A CA 1
ATOM 840 C C . LEU A 1 108 ? 3.812 0.236 7.783 1.00 93.94 108 LEU A C 1
ATOM 842 O O . LEU A 1 108 ? 4.525 0.771 8.635 1.00 93.94 108 LEU A O 1
ATOM 846 N N . ILE A 1 109 ? 4.285 -0.618 6.878 1.00 93.94 109 ILE A N 1
ATOM 847 C CA . ILE A 1 109 ? 5.700 -0.914 6.631 1.00 93.94 109 ILE A CA 1
ATOM 848 C C . ILE A 1 109 ? 5.930 -0.766 5.129 1.00 93.94 109 ILE A C 1
ATOM 850 O O . ILE A 1 109 ? 5.124 -1.240 4.339 1.00 93.94 109 ILE A O 1
ATOM 854 N N . TYR A 1 110 ? 7.006 -0.107 4.728 1.00 93.12 110 TYR A N 1
ATOM 855 C CA . TYR A 1 110 ? 7.381 0.053 3.327 1.00 93.12 110 TYR A CA 1
ATOM 856 C C . TYR A 1 110 ? 8.882 0.292 3.238 1.00 93.12 110 TYR A C 1
ATOM 858 O O . TYR A 1 110 ? 9.509 0.749 4.198 1.00 93.12 110 TYR A O 1
ATOM 866 N N . ASN A 1 111 ? 9.445 -0.020 2.079 1.00 88.19 111 ASN A N 1
ATOM 867 C CA . ASN A 1 111 ? 10.832 0.273 1.768 1.00 88.19 111 ASN A CA 1
ATOM 868 C C . ASN A 1 111 ? 10.953 1.736 1.323 1.00 88.19 111 ASN A C 1
ATOM 870 O O . ASN A 1 111 ? 10.381 2.142 0.314 1.00 88.19 111 ASN A O 1
ATOM 874 N N . ASP A 1 112 ? 11.681 2.543 2.093 1.00 81.50 112 ASP A N 1
ATOM 875 C CA . ASP A 1 112 ? 11.712 4.005 1.949 1.00 81.50 112 ASP A CA 1
ATOM 876 C C . ASP A 1 112 ? 12.802 4.522 0.989 1.00 81.50 112 ASP A C 1
ATOM 878 O O . ASP A 1 112 ? 13.336 5.622 1.149 1.00 81.50 112 ASP A O 1
ATOM 882 N N . PHE A 1 113 ? 13.169 3.713 -0.006 1.00 77.56 113 PHE A N 1
ATOM 883 C CA . PHE A 1 113 ? 14.157 4.099 -1.009 1.00 77.56 113 PHE A CA 1
ATOM 884 C C . PHE A 1 113 ? 13.612 5.193 -1.934 1.00 77.56 113 PHE A C 1
ATOM 886 O O . PHE A 1 113 ? 12.425 5.209 -2.285 1.00 77.56 113 PHE A O 1
ATOM 893 N N . SER A 1 114 ? 14.499 6.114 -2.329 1.00 69.00 114 SER A N 1
ATOM 894 C CA . SER A 1 114 ? 14.158 7.163 -3.290 1.00 69.00 114 SER A CA 1
ATOM 895 C C . SER A 1 114 ? 13.849 6.545 -4.646 1.00 69.00 114 SER A C 1
ATOM 897 O O . SER A 1 114 ? 14.662 5.818 -5.214 1.00 69.00 114 SER A O 1
ATOM 899 N N . ARG A 1 115 ? 12.661 6.864 -5.157 1.00 69.56 115 ARG A N 1
ATOM 900 C CA . ARG A 1 115 ? 12.118 6.363 -6.418 1.00 69.56 115 ARG A CA 1
ATOM 901 C C . ARG A 1 115 ? 12.205 7.360 -7.570 1.00 69.56 115 ARG A C 1
ATOM 903 O O . ARG A 1 115 ? 11.723 7.083 -8.665 1.00 69.56 115 ARG A O 1
ATOM 910 N N . GLU A 1 116 ? 12.826 8.512 -7.338 1.00 61.16 116 GLU A N 1
ATOM 911 C CA . GLU A 1 116 ? 12.945 9.600 -8.319 1.00 61.16 116 GLU A CA 1
ATOM 912 C C . GLU A 1 116 ? 13.762 9.197 -9.559 1.00 61.16 116 GLU A C 1
ATOM 914 O O . GLU A 1 116 ? 13.532 9.714 -10.648 1.00 61.16 116 GLU A O 1
ATOM 919 N N . THR A 1 117 ? 14.655 8.213 -9.429 1.00 53.78 117 THR A N 1
ATOM 920 C CA . THR A 1 117 ? 15.438 7.653 -10.541 1.00 53.78 117 THR A CA 1
ATOM 921 C C . THR A 1 117 ? 14.668 6.653 -11.410 1.00 53.78 117 THR A C 1
ATOM 923 O O . THR A 1 117 ? 15.104 6.362 -12.520 1.00 53.78 117 THR A O 1
ATOM 926 N N . TYR A 1 118 ? 13.510 6.139 -10.974 1.00 56.16 118 TYR A N 1
ATOM 927 C CA . TYR A 1 118 ? 12.777 5.111 -11.733 1.00 56.16 118 TYR A CA 1
ATOM 928 C C . TYR A 1 118 ? 12.027 5.657 -12.956 1.00 56.16 118 TYR A C 1
ATOM 930 O O . TYR A 1 118 ? 11.718 4.899 -13.872 1.00 56.16 118 TYR A O 1
ATOM 938 N N . THR A 1 119 ? 11.720 6.957 -12.998 1.00 50.62 119 THR A N 1
ATOM 939 C CA . THR A 1 119 ? 10.783 7.526 -13.984 1.00 50.62 119 THR A CA 1
ATOM 940 C C . THR A 1 119 ? 11.402 7.949 -15.319 1.00 50.62 119 THR A C 1
ATOM 942 O O . THR A 1 119 ? 10.654 8.274 -16.237 1.00 50.62 119 THR A O 1
ATOM 945 N N . SER A 1 120 ? 12.730 7.927 -15.467 1.00 48.31 120 SER A N 1
ATOM 946 C CA . SER A 1 120 ? 13.407 8.310 -16.723 1.00 48.31 120 SER A CA 1
ATOM 947 C C . SER A 1 120 ? 14.435 7.301 -17.243 1.00 48.31 120 SER A C 1
ATOM 949 O O . SER A 1 120 ? 14.950 7.489 -18.340 1.00 48.31 120 SER A O 1
ATOM 951 N N . GLU A 1 121 ? 14.752 6.247 -16.484 1.00 47.09 121 GLU A N 1
ATOM 952 C CA . GLU A 1 121 ? 15.911 5.377 -16.751 1.00 47.09 121 GLU A CA 1
ATOM 953 C C . GLU A 1 121 ? 15.548 3.930 -17.136 1.00 47.09 121 GLU A C 1
ATOM 955 O O . GLU A 1 121 ? 16.450 3.117 -17.323 1.00 47.09 121 GLU A O 1
ATOM 960 N N . ALA A 1 122 ? 14.266 3.578 -17.307 1.00 48.53 122 ALA A N 1
ATOM 961 C CA . ALA A 1 122 ? 13.891 2.234 -17.774 1.00 48.53 122 ALA A CA 1
ATOM 962 C C . ALA A 1 122 ? 14.483 1.915 -19.167 1.00 48.53 122 ALA A C 1
ATOM 964 O O . ALA A 1 122 ? 14.928 0.793 -19.400 1.00 48.53 122 ALA A O 1
ATOM 965 N N . ASP A 1 123 ? 14.607 2.923 -20.039 1.00 45.41 123 ASP A N 1
ATOM 966 C CA . ASP A 1 123 ? 15.318 2.816 -21.324 1.00 45.41 123 ASP A CA 1
ATOM 967 C C . ASP A 1 123 ? 16.857 2.852 -21.175 1.00 45.41 123 ASP A C 1
ATOM 969 O O . ASP A 1 123 ? 17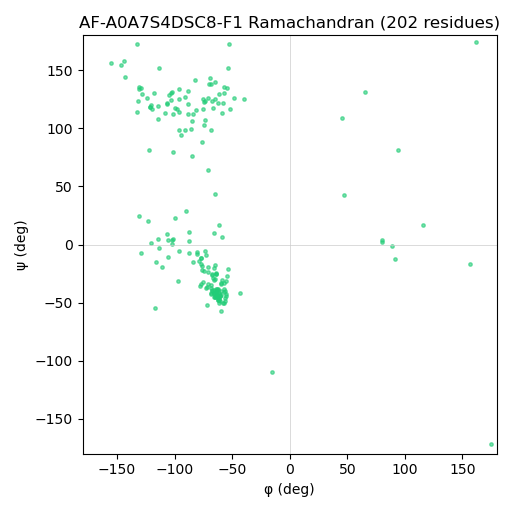.582 2.525 -22.112 1.00 45.41 123 ASP A O 1
ATOM 973 N N . GLN A 1 124 ? 17.378 3.212 -19.995 1.00 45.47 124 GLN A N 1
ATOM 974 C CA . GLN A 1 124 ? 18.812 3.314 -19.689 1.00 45.47 124 GLN A CA 1
ATOM 975 C C . GLN A 1 124 ? 19.333 2.180 -18.793 1.00 45.47 124 GLN A C 1
ATOM 977 O O . GLN A 1 124 ? 20.493 2.225 -18.389 1.00 45.47 124 GLN A O 1
ATOM 982 N N . MET A 1 125 ? 18.543 1.129 -18.519 1.00 48.44 125 MET A N 1
ATOM 983 C CA . MET A 1 125 ? 19.017 -0.054 -17.771 1.00 48.44 125 MET A CA 1
ATOM 984 C C . MET A 1 125 ? 20.288 -0.683 -18.372 1.00 48.44 125 MET A C 1
ATOM 986 O O . MET A 1 125 ? 21.027 -1.363 -17.667 1.00 48.44 125 MET A O 1
ATOM 990 N N . VAL A 1 126 ? 20.572 -0.429 -19.654 1.00 52.59 126 VAL A N 1
ATOM 991 C CA . VAL A 1 126 ? 21.789 -0.873 -20.352 1.00 52.59 126 VAL A CA 1
ATOM 992 C C . VAL A 1 126 ? 23.068 -0.217 -19.794 1.00 52.59 126 VAL A C 1
ATOM 994 O O . VAL A 1 126 ? 24.148 -0.775 -19.962 1.00 52.59 126 VAL A O 1
ATOM 997 N N . GLU A 1 127 ? 22.971 0.921 -19.096 1.00 54.19 127 GLU A N 1
ATOM 998 C CA . GLU A 1 127 ? 24.126 1.715 -18.638 1.00 54.19 127 GLU A CA 1
ATOM 999 C C . GLU A 1 127 ? 24.161 1.944 -17.114 1.00 54.19 127 GLU A C 1
ATOM 1001 O O . GLU A 1 127 ? 24.811 2.862 -16.604 1.00 54.19 127 GLU A O 1
ATOM 1006 N N . TRP A 1 128 ? 23.460 1.114 -16.338 1.00 61.59 128 TRP A N 1
ATOM 1007 C CA . TRP A 1 128 ? 23.541 1.200 -14.882 1.00 61.59 128 TRP A CA 1
ATOM 1008 C C . TRP A 1 128 ? 24.907 0.701 -14.408 1.00 61.59 128 TRP A C 1
ATOM 1010 O O . TRP A 1 128 ? 25.315 -0.422 -14.695 1.00 61.59 128 TRP A O 1
ATOM 1020 N N . LYS A 1 129 ? 25.616 1.530 -13.633 1.00 62.06 129 LYS A N 1
ATOM 1021 C CA . LYS A 1 129 ? 26.776 1.070 -12.856 1.00 62.06 129 LYS A CA 1
ATOM 1022 C C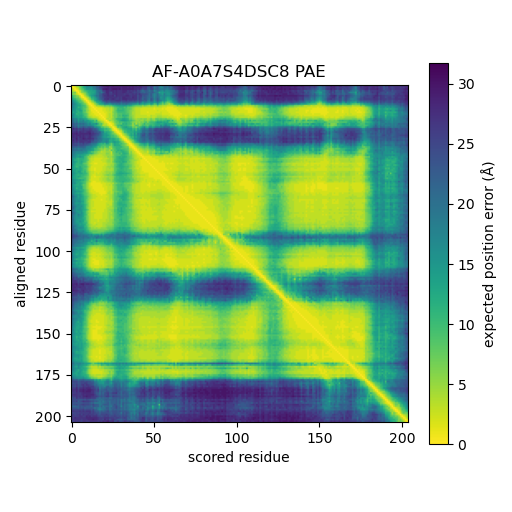 . LYS A 1 129 ? 26.318 -0.066 -11.937 1.00 62.06 129 LYS A C 1
ATOM 1024 O O . LYS A 1 129 ? 25.286 0.091 -11.287 1.00 62.06 129 LYS A O 1
ATOM 1029 N N . GLU A 1 130 ? 27.093 -1.150 -11.853 1.00 64.31 130 GLU A N 1
ATOM 1030 C CA . GLU A 1 130 ? 26.782 -2.374 -11.084 1.00 64.31 130 GLU A CA 1
ATOM 1031 C C . GLU A 1 130 ? 26.199 -2.072 -9.690 1.00 64.31 130 GLU A C 1
ATOM 1033 O O . GLU A 1 130 ? 25.159 -2.607 -9.318 1.00 64.31 130 GLU A O 1
ATOM 1038 N N . SER A 1 131 ? 26.750 -1.074 -8.990 1.00 69.12 131 SER A N 1
ATOM 1039 C CA . SER A 1 131 ? 26.278 -0.659 -7.663 1.00 69.12 131 SER A CA 1
ATOM 1040 C C . SER A 1 131 ? 24.812 -0.202 -7.59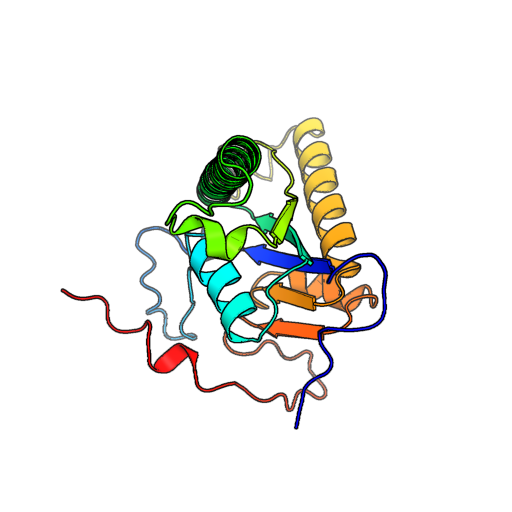8 1.00 69.12 131 SER A C 1
ATOM 1042 O O . SER A 1 131 ? 24.188 -0.325 -6.551 1.00 69.12 131 SER A O 1
ATOM 1044 N N . LYS A 1 132 ? 24.250 0.379 -8.669 1.00 70.38 132 LYS A N 1
ATOM 1045 C CA . LYS A 1 132 ? 22.827 0.771 -8.707 1.00 70.38 132 LYS A CA 1
ATOM 1046 C C . LYS A 1 132 ? 21.919 -0.438 -8.943 1.00 70.38 132 LYS A C 1
ATOM 1048 O O . LYS A 1 132 ? 20.818 -0.481 -8.400 1.00 70.38 132 LYS A O 1
ATOM 1053 N N . ALA A 1 133 ? 22.371 -1.397 -9.752 1.00 71.69 133 ALA A N 1
ATOM 1054 C CA . ALA A 1 133 ? 21.620 -2.614 -10.035 1.00 71.69 133 ALA A CA 1
ATOM 1055 C C . ALA A 1 133 ? 21.507 -3.500 -8.785 1.00 71.69 133 ALA A C 1
ATOM 1057 O O . ALA A 1 133 ? 20.428 -4.025 -8.519 1.00 71.69 133 ALA A O 1
ATOM 1058 N N . ASP A 1 134 ? 22.574 -3.587 -7.986 1.00 78.19 134 ASP A N 1
ATOM 1059 C CA . ASP A 1 134 ? 22.578 -4.352 -6.734 1.00 78.19 134 ASP A CA 1
ATOM 1060 C C . ASP A 1 134 ? 21.572 -3.797 -5.717 1.00 78.19 134 ASP A C 1
ATOM 1062 O O . ASP A 1 134 ? 20.741 -4.543 -5.204 1.00 78.19 134 ASP A O 1
ATOM 1066 N N . VAL A 1 135 ? 21.562 -2.476 -5.496 1.00 78.62 135 VAL A N 1
ATOM 1067 C CA . VAL A 1 135 ? 20.600 -1.822 -4.584 1.00 78.62 135 VAL A CA 1
ATOM 1068 C C . VAL A 1 135 ? 19.156 -2.070 -5.027 1.00 78.62 135 VAL A C 1
ATOM 1070 O O . VAL A 1 135 ? 18.280 -2.332 -4.205 1.00 78.62 135 VAL A O 1
ATOM 1073 N N . PHE A 1 136 ? 18.900 -2.023 -6.335 1.00 78.12 136 PHE A N 1
ATOM 1074 C CA . PHE A 1 136 ? 17.571 -2.285 -6.881 1.00 78.12 136 PHE A CA 1
ATOM 1075 C C . PHE A 1 136 ? 17.145 -3.745 -6.722 1.00 78.12 136 PHE A C 1
ATOM 1077 O O . PHE A 1 136 ? 15.997 -4.035 -6.375 1.00 78.12 136 PHE A O 1
ATOM 1084 N N . LEU A 1 137 ? 18.070 -4.670 -6.974 1.00 82.94 137 LEU A N 1
ATOM 1085 C CA . LEU A 1 137 ? 17.825 -6.090 -6.793 1.00 82.94 137 LEU A CA 1
ATOM 1086 C C . LEU A 1 137 ? 17.515 -6.395 -5.325 1.00 82.94 137 LEU A C 1
ATOM 1088 O O . LEU A 1 137 ? 16.551 -7.104 -5.049 1.00 82.94 137 LEU A O 1
ATOM 1092 N N . GLU A 1 138 ? 18.273 -5.823 -4.390 1.00 85.38 138 GLU A N 1
ATOM 1093 C CA . GLU A 1 138 ? 18.014 -5.949 -2.955 1.00 85.38 138 GLU A CA 1
ATOM 1094 C C . GLU A 1 138 ? 16.631 -5.410 -2.566 1.00 85.38 138 GLU A C 1
ATOM 1096 O O . GLU A 1 138 ? 15.908 -6.082 -1.826 1.00 85.38 138 GLU A O 1
ATOM 1101 N N . GLU A 1 139 ? 16.222 -4.251 -3.096 1.00 85.19 139 GLU A N 1
ATOM 1102 C CA . GLU A 1 139 ? 14.896 -3.676 -2.834 1.00 85.19 139 GLU A CA 1
ATOM 1103 C C . GLU A 1 139 ? 13.773 -4.602 -3.325 1.00 85.19 139 GLU A C 1
ATOM 1105 O O . GLU A 1 139 ? 12.871 -4.948 -2.557 1.00 85.19 139 GLU A O 1
ATOM 1110 N N . ILE A 1 140 ? 13.843 -5.062 -4.579 1.00 87.06 140 ILE A N 1
ATOM 1111 C CA . ILE A 1 140 ? 12.826 -5.959 -5.143 1.00 87.06 140 ILE A CA 1
ATOM 1112 C C . ILE A 1 140 ? 12.800 -7.300 -4.411 1.00 87.06 140 ILE A C 1
ATOM 1114 O O . ILE A 1 140 ? 11.721 -7.848 -4.177 1.00 87.06 140 ILE A O 1
ATOM 1118 N N . LEU A 1 141 ? 13.959 -7.849 -4.048 1.00 90.31 141 LEU A N 1
ATOM 1119 C CA . LEU A 1 141 ? 14.028 -9.096 -3.292 1.00 90.31 141 LEU A CA 1
ATOM 1120 C C . LEU A 1 141 ? 13.414 -8.932 -1.901 1.00 90.31 141 LEU A C 1
ATOM 1122 O O . LEU A 1 141 ? 12.652 -9.800 -1.474 1.00 90.31 141 LEU A O 1
ATOM 1126 N N . ALA A 1 142 ? 13.679 -7.816 -1.219 1.00 90.69 142 ALA A N 1
ATOM 1127 C CA . ALA A 1 142 ? 13.045 -7.507 0.055 1.00 90.69 142 ALA A CA 1
ATOM 1128 C C . ALA A 1 142 ? 11.519 -7.405 -0.100 1.00 90.69 142 ALA A C 1
ATOM 1130 O O . ALA A 1 142 ? 10.790 -8.066 0.644 1.00 90.69 142 ALA A O 1
ATOM 1131 N N . ASP A 1 143 ? 11.034 -6.658 -1.097 1.00 92.00 143 ASP A N 1
ATOM 1132 C CA . ASP A 1 143 ? 9.605 -6.549 -1.404 1.00 92.00 143 ASP A CA 1
ATOM 1133 C C . ASP A 1 143 ? 8.980 -7.931 -1.652 1.00 92.00 143 ASP A C 1
ATOM 1135 O O . ASP A 1 143 ? 7.961 -8.273 -1.052 1.00 92.00 143 ASP A O 1
ATOM 1139 N N . LEU A 1 144 ? 9.608 -8.767 -2.483 1.00 92.94 144 LEU A N 1
ATOM 1140 C CA . LEU A 1 144 ? 9.130 -10.118 -2.791 1.00 92.94 144 LEU A CA 1
ATOM 1141 C C . LEU A 1 144 ? 9.074 -11.020 -1.555 1.00 92.94 144 LEU A C 1
ATOM 1143 O O . LEU A 1 144 ? 8.095 -11.749 -1.371 1.00 92.94 144 LEU A O 1
ATOM 1147 N N . ILE A 1 145 ? 10.083 -10.970 -0.685 1.00 92.00 145 ILE A N 1
ATOM 1148 C CA . ILE A 1 145 ? 10.101 -11.747 0.560 1.00 92.00 145 ILE A CA 1
ATOM 1149 C C . ILE A 1 145 ? 8.938 -11.320 1.461 1.00 92.00 145 ILE A C 1
ATOM 1151 O O . ILE A 1 145 ? 8.178 -12.166 1.934 1.00 92.00 145 ILE A O 1
ATOM 1155 N N . TYR A 1 146 ? 8.734 -10.019 1.668 1.00 92.25 146 TYR A N 1
ATOM 1156 C CA . TYR A 1 146 ? 7.630 -9.556 2.507 1.00 92.25 146 TYR A CA 1
ATOM 1157 C C . TYR A 1 146 ? 6.262 -9.892 1.906 1.00 92.25 146 TYR A C 1
ATOM 1159 O O . TYR A 1 146 ? 5.405 -10.423 2.615 1.00 92.25 146 TYR A O 1
ATOM 1167 N N . LEU A 1 147 ? 6.066 -9.653 0.607 1.00 94.06 147 LEU A N 1
ATOM 1168 C CA . LEU A 1 147 ? 4.806 -9.950 -0.077 1.00 94.06 147 LEU A CA 1
ATOM 1169 C C . LEU A 1 147 ? 4.495 -11.450 -0.095 1.00 94.06 147 LEU A C 1
ATOM 1171 O O . LEU A 1 147 ? 3.346 -11.829 0.123 1.00 94.06 147 LEU A O 1
ATOM 1175 N N . SER A 1 148 ? 5.496 -12.305 -0.321 1.00 93.69 148 SER A N 1
ATOM 1176 C CA . SER A 1 148 ? 5.293 -13.759 -0.377 1.00 93.69 148 SER A CA 1
ATOM 1177 C C . SER A 1 148 ? 4.839 -14.339 0.960 1.00 93.69 148 SER A C 1
ATOM 1179 O O . SER A 1 148 ? 4.066 -15.288 0.969 1.00 93.69 148 SER A O 1
ATOM 1181 N N . THR A 1 149 ? 5.234 -13.732 2.084 1.00 92.31 149 THR A N 1
ATOM 1182 C CA . THR A 1 149 ? 4.863 -14.196 3.433 1.00 92.31 149 THR A CA 1
ATOM 1183 C C . THR A 1 149 ? 3.532 -13.639 3.953 1.00 92.31 149 THR A C 1
ATOM 1185 O O . THR A 1 149 ? 3.161 -13.896 5.109 1.00 92.31 149 THR A O 1
ATOM 1188 N N . ALA A 1 150 ? 2.813 -12.858 3.143 1.00 92.62 150 ALA A N 1
ATOM 1189 C CA . ALA A 1 150 ? 1.568 -12.221 3.542 1.00 92.62 150 ALA A CA 1
ATOM 1190 C C . ALA A 1 150 ? 0.435 -13.238 3.764 1.00 92.62 150 ALA A C 1
ATOM 1192 O O . ALA A 1 150 ? 0.219 -14.155 2.980 1.00 92.62 150 ALA A O 1
ATOM 1193 N N . SER A 1 151 ? -0.359 -13.044 4.818 1.00 91.56 151 SER A N 1
ATOM 1194 C CA . SER A 1 151 ? -1.604 -13.802 4.998 1.00 91.56 151 SER A CA 1
ATOM 1195 C C . SER A 1 151 ? -2.642 -13.416 3.939 1.00 91.56 151 SER A C 1
ATOM 1197 O O . SER A 1 151 ? -3.395 -14.267 3.479 1.00 91.56 151 SER A O 1
ATOM 1199 N N . LEU A 1 152 ? -2.649 -12.141 3.544 1.00 90.50 152 LEU A N 1
ATOM 1200 C CA . LEU A 1 152 ? -3.469 -11.587 2.473 1.00 90.50 152 LEU A CA 1
ATOM 1201 C C . LEU A 1 152 ? -2.581 -10.740 1.563 1.00 90.50 152 LEU A C 1
ATOM 1203 O O . LEU A 1 152 ? -1.962 -9.793 2.037 1.00 90.50 152 LEU A O 1
ATOM 1207 N N . LEU A 1 153 ? -2.540 -11.046 0.274 1.00 91.31 153 LEU A N 1
ATOM 1208 C CA . LEU A 1 153 ? -1.863 -10.236 -0.731 1.00 91.31 153 LEU A CA 1
ATOM 1209 C C . LEU A 1 153 ? -2.899 -9.466 -1.557 1.00 91.31 153 LEU A C 1
ATOM 1211 O O . LEU A 1 153 ? -3.834 -10.052 -2.092 1.00 91.31 153 LEU A O 1
ATOM 1215 N N . VAL A 1 154 ? -2.721 -8.159 -1.682 1.00 89.25 154 VAL A N 1
ATOM 1216 C CA . VAL A 1 154 ? -3.541 -7.255 -2.488 1.00 89.25 154 VAL A CA 1
ATOM 1217 C C . VAL A 1 154 ? -2.644 -6.643 -3.555 1.00 89.25 154 VAL A C 1
ATOM 1219 O O . VAL A 1 154 ? -1.557 -6.160 -3.245 1.00 89.25 154 VAL A O 1
ATOM 1222 N N . GLY A 1 155 ? -3.053 -6.660 -4.818 1.00 87.00 155 GLY A N 1
ATOM 1223 C CA . GLY A 1 155 ? -2.259 -6.028 -5.873 1.00 87.00 155 GLY A CA 1
ATOM 1224 C C . GLY A 1 155 ? -2.817 -6.256 -7.266 1.00 87.00 155 GLY A C 1
ATOM 1225 O O . GLY A 1 155 ? -3.894 -6.819 -7.428 1.00 87.00 155 GLY A O 1
ATOM 1226 N N . SER A 1 156 ? -2.059 -5.859 -8.280 1.00 80.31 156 SER A N 1
ATOM 1227 C CA . SER A 1 156 ? -2.416 -6.043 -9.691 1.00 80.31 156 SER A CA 1
ATOM 1228 C C . SER A 1 156 ? -1.619 -7.203 -10.293 1.00 80.31 156 SER A C 1
ATOM 1230 O O . SER A 1 156 ? -0.387 -7.187 -10.260 1.00 80.31 156 SER A O 1
ATOM 1232 N N . LEU A 1 157 ? -2.292 -8.206 -10.870 1.00 79.19 157 LEU A N 1
ATOM 1233 C CA . LEU A 1 157 ? -1.597 -9.333 -11.506 1.00 79.19 157 LEU A CA 1
ATOM 1234 C C . LEU A 1 157 ? -0.930 -8.949 -12.835 1.00 79.19 157 LEU A C 1
ATOM 1236 O O . LEU A 1 157 ? -0.131 -9.720 -13.367 1.00 79.19 157 LEU A O 1
ATOM 1240 N N . TYR A 1 158 ? -1.186 -7.752 -13.361 1.00 74.88 158 TYR A N 1
ATOM 1241 C CA . TYR A 1 158 ? -0.359 -7.164 -14.412 1.00 74.88 158 TYR A CA 1
ATOM 1242 C C . TYR A 1 158 ? 1.112 -7.049 -13.977 1.00 74.88 158 TYR A C 1
ATOM 1244 O O . TYR A 1 158 ? 2.023 -7.338 -14.756 1.00 74.88 158 TYR A O 1
ATOM 1252 N N . SER A 1 159 ? 1.370 -6.712 -12.711 1.00 78.81 159 SER A N 1
ATOM 1253 C CA . SER A 1 159 ? 2.727 -6.663 -12.169 1.00 78.81 159 SER A CA 1
ATOM 1254 C C . SER A 1 159 ? 3.320 -8.071 -12.039 1.00 78.81 159 SER A C 1
ATOM 1256 O O . SER A 1 159 ? 2.656 -9.017 -11.613 1.00 78.81 159 SER A O 1
ATOM 1258 N N . ASN A 1 160 ? 4.596 -8.233 -12.402 1.00 84.06 160 ASN A N 1
ATOM 1259 C CA . ASN A 1 160 ? 5.325 -9.481 -12.156 1.00 84.06 160 ASN A CA 1
ATOM 1260 C C . ASN A 1 160 ? 5.539 -9.715 -10.653 1.00 84.06 160 ASN A C 1
ATOM 1262 O O . ASN A 1 160 ? 5.595 -10.862 -10.226 1.00 84.06 160 ASN A O 1
ATOM 1266 N N . VAL A 1 161 ? 5.626 -8.658 -9.844 1.00 88.50 161 VAL A N 1
ATOM 1267 C CA . VAL A 1 161 ? 5.948 -8.753 -8.412 1.00 88.50 161 VAL A CA 1
ATOM 1268 C C . VAL A 1 161 ? 4.930 -9.604 -7.627 1.00 88.50 161 VAL A C 1
ATOM 1270 O O . VAL A 1 161 ? 5.338 -10.615 -7.055 1.00 88.50 161 VAL A O 1
ATOM 1273 N N . PRO A 1 162 ? 3.613 -9.306 -7.626 1.00 88.69 162 PRO A N 1
ATOM 1274 C CA . PRO A 1 162 ? 2.643 -10.134 -6.913 1.00 88.69 162 PRO A CA 1
ATOM 1275 C C . PRO A 1 162 ? 2.533 -11.540 -7.515 1.00 88.69 162 PRO A C 1
ATOM 1277 O O . PRO A 1 162 ? 2.316 -12.495 -6.777 1.00 88.69 162 PRO A O 1
ATOM 1280 N N . ARG A 1 163 ? 2.756 -11.703 -8.829 1.00 86.94 163 ARG A N 1
ATOM 1281 C CA . ARG A 1 163 ? 2.794 -13.029 -9.469 1.00 86.94 163 ARG A CA 1
ATOM 1282 C C . ARG A 1 163 ? 3.914 -13.901 -8.905 1.00 86.94 163 ARG A C 1
ATOM 1284 O O . ARG A 1 163 ? 3.662 -15.046 -8.543 1.00 86.94 163 ARG A O 1
ATOM 1291 N N . HIS A 1 164 ? 5.124 -13.360 -8.780 1.00 90.31 164 HIS A N 1
ATOM 1292 C CA . HIS A 1 164 ? 6.251 -14.088 -8.193 1.00 90.31 164 HIS A CA 1
ATOM 1293 C C . HIS A 1 164 ? 6.037 -14.341 -6.697 1.00 90.31 164 HIS A C 1
ATOM 1295 O O . HIS A 1 164 ? 6.278 -15.453 -6.237 1.00 90.31 164 HIS A O 1
ATOM 1301 N N . ALA A 1 165 ? 5.500 -13.367 -5.956 1.00 91.25 165 ALA A N 1
ATOM 1302 C CA . ALA A 1 165 ? 5.163 -13.552 -4.545 1.00 91.25 165 ALA A CA 1
ATOM 1303 C C . ALA A 1 165 ? 4.179 -14.720 -4.325 1.00 91.25 165 ALA A C 1
ATOM 1305 O O . ALA A 1 165 ? 4.370 -15.519 -3.409 1.00 91.25 165 ALA A O 1
ATOM 1306 N N . LEU A 1 166 ? 3.172 -14.869 -5.196 1.00 89.00 166 LEU A N 1
ATOM 1307 C CA . LEU A 1 166 ? 2.242 -16.004 -5.173 1.00 89.00 166 LEU A CA 1
ATOM 1308 C C . LEU A 1 166 ? 2.934 -17.335 -5.499 1.00 89.00 166 LEU A C 1
ATOM 1310 O O . LEU A 1 166 ? 2.680 -18.333 -4.829 1.00 89.00 166 LEU A O 1
ATOM 1314 N N . MET A 1 167 ? 3.836 -17.355 -6.486 1.00 88.25 167 MET A N 1
ATOM 1315 C CA . MET A 1 167 ? 4.602 -18.559 -6.843 1.00 88.25 167 MET A CA 1
ATOM 1316 C C . MET A 1 167 ? 5.536 -19.033 -5.720 1.00 88.25 167 MET A C 1
ATOM 1318 O O . MET A 1 167 ? 5.829 -20.222 -5.638 1.00 88.25 167 MET A O 1
ATOM 1322 N N . MET A 1 168 ? 5.970 -18.138 -4.828 1.00 88.44 168 MET A N 1
ATOM 1323 C CA . MET A 1 168 ? 6.781 -18.484 -3.652 1.00 88.44 168 MET A CA 1
ATOM 1324 C C . MET A 1 168 ? 5.983 -19.191 -2.536 1.00 88.44 168 MET A C 1
ATOM 1326 O O . MET A 1 168 ? 6.569 -19.659 -1.562 1.00 88.44 168 MET A O 1
ATOM 1330 N N . GLY A 1 169 ? 4.658 -19.316 -2.672 1.00 69.31 169 GLY A N 1
ATOM 1331 C CA . GLY A 1 169 ? 3.867 -20.360 -2.012 1.00 69.31 169 GLY A CA 1
ATOM 1332 C C . GLY A 1 169 ? 3.490 -20.149 -0.542 1.00 69.31 169 GLY A C 1
ATOM 1333 O O . GLY A 1 169 ? 2.881 -21.042 0.041 1.00 69.31 169 GLY A O 1
ATOM 1334 N N . SER A 1 170 ? 3.808 -19.003 0.072 1.00 82.69 170 SER A N 1
ATOM 1335 C CA . SER A 1 170 ? 3.420 -18.720 1.470 1.00 82.69 170 SER A CA 1
ATOM 1336 C C . SER A 1 170 ? 2.283 -17.706 1.632 1.00 82.69 170 SER A C 1
ATOM 1338 O O . SER A 1 170 ? 1.880 -17.413 2.762 1.00 82.69 170 SER A O 1
ATOM 1340 N N . VAL A 1 171 ? 1.707 -17.243 0.516 1.00 85.62 171 VAL A N 1
ATOM 1341 C CA . VAL A 1 171 ? 0.558 -16.336 0.519 1.00 85.62 171 VAL A CA 1
ATOM 1342 C C . VAL A 1 171 ? -0.712 -17.100 0.879 1.00 85.62 171 VAL A C 1
ATOM 1344 O O . VAL A 1 171 ? -1.054 -18.081 0.222 1.00 85.62 171 VAL A O 1
ATOM 1347 N N . GLY A 1 172 ? -1.430 -16.640 1.905 1.00 82.50 172 GLY A N 1
ATOM 1348 C CA . GLY A 1 172 ? -2.674 -17.285 2.338 1.00 82.50 172 GLY A CA 1
ATOM 1349 C C . GLY A 1 172 ? -3.827 -17.066 1.357 1.00 82.50 172 GLY A C 1
ATOM 1350 O O . GLY A 1 172 ? -4.480 -18.015 0.931 1.00 82.50 172 GLY A O 1
ATOM 1351 N N . GLN A 1 173 ? -4.079 -15.806 1.005 1.00 86.88 173 GLN A N 1
ATOM 1352 C CA . GLN A 1 173 ? -5.164 -15.383 0.119 1.00 86.88 173 GLN A CA 1
ATOM 1353 C C . GLN A 1 173 ? -4.727 -14.215 -0.764 1.00 86.88 173 GLN A C 1
ATOM 1355 O O . GLN A 1 173 ? -3.806 -13.476 -0.416 1.00 86.88 173 GLN A O 1
ATOM 1360 N N . TYR A 1 174 ? -5.415 -14.027 -1.892 1.00 86.81 174 TYR A N 1
ATOM 1361 C CA . TYR A 1 174 ? -5.108 -12.980 -2.862 1.00 86.81 174 TYR A CA 1
ATOM 1362 C C . TYR A 1 174 ? -6.351 -12.182 -3.278 1.00 86.81 174 TYR A C 1
ATOM 1364 O O . TYR A 1 174 ? -7.391 -12.767 -3.578 1.00 86.81 174 TYR A O 1
ATOM 1372 N N . VAL A 1 175 ? -6.223 -10.855 -3.335 1.00 83.75 175 VAL A N 1
ATOM 1373 C CA . VAL A 1 175 ? -7.223 -9.916 -3.858 1.00 83.75 175 VAL A CA 1
ATOM 1374 C C . VAL A 1 175 ? -6.605 -9.152 -5.026 1.00 83.75 175 VAL A C 1
ATOM 1376 O O . VAL A 1 175 ? -5.636 -8.409 -4.868 1.00 83.75 175 VAL A O 1
ATOM 1379 N N . THR A 1 176 ? -7.180 -9.348 -6.209 1.00 81.25 176 THR A N 1
ATOM 1380 C CA . THR A 1 176 ? -6.783 -8.630 -7.421 1.00 81.25 176 THR A CA 1
ATOM 1381 C C . THR A 1 176 ? -7.435 -7.251 -7.481 1.00 81.25 176 THR A C 1
ATOM 1383 O O . THR A 1 176 ? -8.595 -7.086 -7.108 1.00 81.25 176 THR A O 1
ATOM 1386 N N . LEU A 1 177 ? -6.675 -6.267 -7.957 1.00 76.31 177 LEU A N 1
ATOM 1387 C CA . LEU A 1 177 ? -7.133 -4.905 -8.246 1.00 76.31 177 LEU A CA 1
ATOM 1388 C C . LEU A 1 177 ? -7.358 -4.660 -9.745 1.00 76.31 177 LEU A C 1
ATOM 1390 O O . LEU A 1 177 ? -7.691 -3.550 -10.155 1.00 76.31 177 LEU A O 1
ATOM 1394 N N . ASP A 1 178 ? -7.127 -5.677 -10.573 1.00 68.50 178 ASP A N 1
ATOM 1395 C CA . ASP A 1 178 ? -7.251 -5.624 -12.022 1.00 68.50 178 ASP A CA 1
ATOM 1396 C C . ASP A 1 178 ? -8.040 -6.815 -12.578 1.00 68.50 178 ASP A C 1
ATOM 1398 O O . ASP A 1 178 ? -8.442 -7.744 -11.881 1.00 68.50 178 ASP A O 1
ATOM 1402 N N . SER A 1 179 ? -8.327 -6.771 -13.878 1.00 52.00 179 SER A N 1
ATOM 1403 C CA . SER A 1 179 ? -9.075 -7.837 -14.536 1.00 52.00 179 SER A CA 1
ATOM 1404 C C . SER A 1 179 ? -8.151 -8.983 -14.965 1.00 52.00 179 SER A C 1
ATOM 1406 O O . SER A 1 179 ? -7.436 -8.893 -15.962 1.00 52.00 179 SER A O 1
ATOM 1408 N N . MET A 1 180 ? -8.250 -10.094 -14.227 1.00 51.03 180 MET A N 1
ATOM 1409 C CA . MET A 1 180 ? -7.774 -11.457 -14.526 1.00 51.03 180 MET A CA 1
ATOM 1410 C C . MET A 1 180 ? -6.347 -11.602 -15.092 1.00 51.03 180 MET A C 1
ATOM 1412 O O . MET A 1 180 ? -6.123 -11.463 -16.298 1.00 51.03 180 MET A O 1
ATOM 1416 N N . TRP A 1 181 ? -5.436 -12.127 -14.270 1.00 43.97 181 TRP A N 1
ATOM 1417 C CA . TRP A 1 181 ? -4.359 -13.008 -14.739 1.00 43.97 181 TRP A CA 1
ATOM 1418 C C . TRP A 1 181 ? -4.731 -14.447 -14.396 1.00 43.97 181 TRP A C 1
ATOM 1420 O O . TRP A 1 181 ? -5.143 -14.751 -13.279 1.00 43.97 181 TRP A O 1
ATOM 1430 N N . CYS A 1 182 ? -4.603 -15.323 -15.383 1.00 43.47 182 CYS A N 1
ATOM 1431 C CA . CYS A 1 182 ? -4.782 -16.753 -15.228 1.00 43.47 182 CYS A CA 1
ATOM 1432 C C . CYS A 1 182 ? -3.460 -17.383 -15.654 1.00 43.47 182 CYS A C 1
ATOM 1434 O O . CYS A 1 182 ? -3.045 -17.223 -16.805 1.00 43.47 182 CYS A O 1
ATOM 1436 N N . THR A 1 183 ? -2.777 -18.082 -14.749 1.00 38.59 183 THR A N 1
ATOM 1437 C CA . THR A 1 183 ? -1.849 -19.116 -15.203 1.00 38.59 183 THR A CA 1
ATOM 1438 C C . THR A 1 183 ? -2.705 -20.137 -15.922 1.00 38.59 183 THR A C 1
ATOM 1440 O O . THR A 1 183 ? -3.676 -20.624 -15.343 1.00 38.59 183 THR A O 1
ATOM 1443 N N . PHE A 1 184 ? -2.408 -20.400 -17.195 1.00 35.34 184 PHE A N 1
ATOM 1444 C CA . PHE A 1 184 ? -3.029 -21.493 -17.935 1.00 35.34 184 PHE A CA 1
ATOM 1445 C C . PHE A 1 184 ? -3.161 -22.703 -16.997 1.00 35.34 184 PHE A C 1
ATOM 1447 O O . PHE A 1 184 ? -2.163 -23.116 -16.411 1.00 35.34 184 PHE A O 1
ATOM 1454 N N . ILE A 1 185 ? -4.389 -23.224 -16.871 1.00 35.62 185 ILE A N 1
ATOM 1455 C CA . ILE A 1 185 ? -4.857 -24.267 -15.937 1.00 35.62 185 ILE A CA 1
ATOM 1456 C C . ILE A 1 185 ? -5.470 -23.702 -14.632 1.00 35.62 185 ILE A C 1
ATOM 1458 O O . ILE A 1 185 ? -4.864 -23.716 -13.568 1.00 35.62 185 ILE A O 1
ATOM 1462 N N . GLY A 1 186 ? -6.748 -23.299 -14.694 1.00 35.66 186 GLY A N 1
ATOM 1463 C CA . GLY A 1 186 ? -7.670 -23.600 -13.584 1.00 35.66 186 GLY A CA 1
ATOM 1464 C C . GLY A 1 186 ? -8.275 -22.466 -12.748 1.00 35.66 186 GLY A C 1
ATOM 1465 O O . GLY A 1 186 ? -8.810 -22.767 -11.686 1.00 35.66 186 GLY A O 1
ATOM 1466 N N . CYS A 1 187 ? -8.271 -21.197 -13.165 1.00 38.16 187 CYS A N 1
ATOM 1467 C CA . CYS A 1 187 ? -8.955 -20.161 -12.374 1.00 38.16 187 CYS A CA 1
ATOM 1468 C C . CYS A 1 187 ? -10.418 -19.966 -12.797 1.00 38.16 187 CYS A C 1
ATOM 1470 O O . CYS A 1 187 ? -10.715 -19.201 -13.710 1.00 38.16 187 CYS A O 1
ATOM 1472 N N . SER A 1 188 ? -11.340 -20.586 -12.062 1.00 36.78 188 SER A N 1
ATOM 1473 C CA . SER A 1 188 ? -12.649 -19.990 -11.784 1.00 36.78 188 SER A CA 1
ATOM 1474 C C . SER A 1 188 ? -12.561 -19.305 -10.420 1.00 36.78 188 SER A C 1
ATOM 1476 O O . SER A 1 188 ? -12.630 -19.976 -9.392 1.00 36.78 188 SER A O 1
ATOM 1478 N N . VAL A 1 189 ? -12.361 -17.987 -10.389 1.00 40.22 189 VAL A N 1
ATOM 1479 C CA . VAL A 1 189 ? -12.409 -17.206 -9.143 1.00 40.22 189 VAL A CA 1
ATOM 1480 C C . VAL A 1 189 ? -13.353 -16.030 -9.353 1.00 40.22 189 VAL A C 1
ATOM 1482 O O . VAL A 1 189 ? -13.274 -15.331 -10.361 1.00 40.22 189 VAL A O 1
ATOM 1485 N N . PHE A 1 190 ? -14.282 -15.881 -8.411 1.00 37.62 190 PHE A N 1
ATOM 1486 C CA . PHE A 1 190 ? -15.318 -14.857 -8.363 1.00 37.62 190 PHE A CA 1
ATOM 1487 C C . PHE A 1 190 ? -14.717 -13.455 -8.536 1.00 37.62 190 PHE A C 1
ATOM 1489 O O . PHE A 1 190 ? -13.950 -12.997 -7.692 1.00 37.62 190 PHE A O 1
ATOM 1496 N N . MET A 1 191 ? -15.088 -12.768 -9.619 1.00 38.34 191 MET A N 1
ATOM 1497 C CA . MET A 1 191 ? -14.976 -11.313 -9.670 1.00 38.34 191 MET A CA 1
ATOM 1498 C C . MET A 1 191 ? -16.079 -10.743 -8.787 1.00 38.34 191 MET A C 1
ATOM 1500 O O . MET A 1 191 ? -17.253 -11.037 -9.015 1.00 38.34 191 MET A O 1
ATOM 1504 N N . ASP A 1 192 ? -15.712 -9.937 -7.796 1.00 41.59 192 ASP A N 1
ATOM 1505 C CA . ASP A 1 192 ? -16.697 -9.119 -7.100 1.00 41.59 192 ASP A CA 1
ATOM 1506 C C . ASP A 1 192 ? -17.080 -7.951 -8.030 1.00 41.59 192 ASP A C 1
ATOM 1508 O O . ASP A 1 192 ? -16.193 -7.190 -8.424 1.00 41.59 192 ASP A O 1
ATOM 1512 N N . PRO A 1 193 ? -18.363 -7.760 -8.392 1.00 43.44 193 PRO A N 1
ATOM 1513 C CA . PRO A 1 193 ? -18.824 -6.691 -9.294 1.00 43.44 193 PRO A CA 1
ATOM 1514 C C . PRO A 1 193 ? -18.657 -5.256 -8.757 1.00 43.44 193 PRO A C 1
ATOM 1516 O O . PRO A 1 193 ? -19.256 -4.325 -9.292 1.00 43.44 193 PRO A O 1
ATOM 1519 N N . TRP A 1 194 ? -17.939 -5.074 -7.651 1.00 39.59 194 TRP A N 1
ATOM 1520 C CA . TRP A 1 194 ? -18.008 -3.873 -6.822 1.00 39.59 194 TRP A CA 1
ATOM 1521 C C . TRP A 1 194 ? -17.286 -2.674 -7.442 1.00 39.59 194 TRP A C 1
ATOM 1523 O O . TRP A 1 194 ? -17.732 -1.538 -7.318 1.00 39.59 194 TRP A O 1
ATOM 1533 N N . TRP A 1 195 ? -16.207 -2.921 -8.182 1.00 43.69 195 TRP A N 1
ATOM 1534 C CA . TRP A 1 195 ? -15.351 -1.845 -8.674 1.00 43.69 195 TRP A CA 1
ATOM 1535 C C . TRP A 1 195 ? -15.946 -1.045 -9.848 1.00 43.69 195 TRP A C 1
ATOM 1537 O O . TRP A 1 195 ? -15.603 0.119 -10.048 1.00 43.69 195 TRP A O 1
ATOM 1547 N N . ASP A 1 196 ? -16.888 -1.635 -10.589 1.00 42.78 196 ASP A N 1
ATOM 1548 C CA . ASP A 1 196 ? -17.540 -0.985 -11.736 1.00 42.78 196 ASP A CA 1
ATOM 1549 C C . ASP A 1 196 ? -18.613 0.040 -11.329 1.00 42.78 196 ASP A C 1
ATOM 1551 O O . ASP A 1 196 ? -19.027 0.850 -12.157 1.00 42.78 196 ASP A O 1
ATOM 1555 N N . LYS A 1 197 ? -19.097 0.021 -10.077 1.00 39.72 197 LYS A N 1
ATOM 1556 C CA . LYS A 1 197 ? -20.279 0.813 -9.689 1.00 39.72 197 LYS A CA 1
ATOM 1557 C C . LYS A 1 197 ? -19.977 2.153 -9.020 1.00 39.72 197 LYS A C 1
ATOM 1559 O O . LYS A 1 197 ? -20.729 3.090 -9.268 1.00 39.72 197 LYS A O 1
ATOM 1564 N N . ASP A 1 198 ? -18.878 2.282 -8.273 1.00 40.59 198 ASP A N 1
ATOM 1565 C CA . ASP A 1 198 ? -18.711 3.440 -7.373 1.00 40.59 198 ASP A CA 1
ATOM 1566 C C . ASP A 1 198 ? -17.540 4.385 -7.711 1.00 40.59 198 ASP A C 1
ATOM 1568 O O . ASP A 1 198 ? -17.523 5.528 -7.254 1.00 40.59 198 ASP A O 1
ATOM 1572 N N . HIS A 1 199 ? -16.584 3.982 -8.559 1.00 42.34 199 HIS A N 1
ATOM 1573 C CA . HIS A 1 199 ? -15.380 4.790 -8.842 1.00 42.34 199 HIS A CA 1
ATOM 1574 C C . HIS A 1 199 ? -15.183 5.184 -10.317 1.00 42.34 199 HIS A C 1
ATOM 1576 O O . HIS A 1 199 ? -14.224 5.881 -10.645 1.00 42.34 199 HIS A O 1
ATOM 1582 N N . GLY A 1 200 ? -16.103 4.791 -11.205 1.00 31.31 200 GLY A N 1
ATOM 1583 C CA . GLY A 1 200 ? -16.093 5.162 -12.628 1.00 31.31 200 GLY A CA 1
ATOM 1584 C C . GLY A 1 200 ? -16.645 6.559 -12.937 1.00 31.31 200 GLY A C 1
ATOM 1585 O O . GLY A 1 200 ? -16.557 7.010 -14.077 1.00 31.31 200 GLY A O 1
ATOM 1586 N N . GLN A 1 201 ? -17.201 7.265 -11.950 1.00 32.12 201 GLN A N 1
ATOM 1587 C CA . GLN A 1 201 ? -17.778 8.593 -12.148 1.00 32.12 201 GLN A CA 1
ATOM 1588 C C . GLN A 1 201 ? -16.801 9.670 -11.665 1.00 32.12 201 GLN A C 1
ATOM 1590 O O . GLN A 1 201 ? -16.924 10.219 -10.570 1.00 32.12 201 GLN A O 1
ATOM 1595 N N . GLN A 1 202 ? -15.803 9.972 -12.501 1.00 29.08 202 GLN A N 1
ATOM 1596 C CA . GLN A 1 202 ? -15.138 11.271 -12.432 1.00 29.08 202 GLN A CA 1
ATOM 1597 C C . GLN A 1 202 ? -16.220 12.332 -12.654 1.00 29.08 202 GLN A C 1
ATOM 1599 O O . GLN A 1 202 ? -16.843 12.371 -13.713 1.00 29.08 202 GLN A O 1
ATOM 1604 N N . ARG A 1 203 ? -16.508 13.132 -11.621 1.00 28.11 203 ARG A N 1
ATOM 1605 C CA . ARG A 1 203 ? -17.306 14.346 -11.788 1.00 28.11 203 ARG A CA 1
ATOM 1606 C C . ARG A 1 203 ? -16.484 15.308 -12.642 1.00 28.11 203 ARG A C 1
ATOM 1608 O O . ARG A 1 203 ? -15.368 15.651 -12.255 1.00 28.11 203 ARG A O 1
ATOM 1615 N N . GLU A 1 204 ? -17.048 15.622 -13.803 1.00 31.33 204 GLU A N 1
ATOM 1616 C CA . GLU A 1 204 ? -16.678 16.725 -14.697 1.00 31.33 204 GLU A CA 1
ATOM 1617 C C . GLU A 1 204 ? -16.608 18.071 -13.964 1.00 31.33 204 GLU A C 1
ATOM 1619 O O . GLU A 1 204 ? -17.373 18.264 -12.985 1.00 31.33 204 GLU A O 1
#

Solvent-accessible surface area (backbone atoms only — not comparable to full-atom values): 12460 Å² total; per-residue (Å²): 135,85,79,85,86,81,82,88,58,103,62,61,52,37,30,12,36,45,47,80,37,60,86,85,55,35,91,87,59,62,69,67,61,95,71,66,71,64,71,68,74,71,58,63,63,67,61,53,48,54,36,40,77,69,70,49,55,53,22,40,37,38,45,39,64,62,38,49,65,41,52,53,52,50,53,52,52,52,51,51,36,53,49,52,50,57,53,23,68,73,47,82,69,53,72,72,96,48,88,55,61,74,54,57,45,48,45,82,44,63,82,86,70,86,34,81,68,62,82,78,36,76,90,44,64,89,71,59,57,68,75,60,54,53,56,50,50,51,51,53,51,52,44,37,54,55,35,12,62,5,50,35,30,37,28,40,57,86,41,66,61,60,49,52,14,52,72,69,66,51,43,68,43,79,46,72,62,47,82,80,74,68,68,90,84,80,81,89,72,87,80,74,79,64,70,76,75,77,72,73,73,76,81,129

Mean predicted aligned error: 11.8 Å

Radius of gyration: 18.39 Å; Cα contacts (8 Å, |Δi|>4): 242; chains: 1; bounding box: 48×41×55 Å

Secondary structure (DSSP, 8-state):
-----SSS-SS-EEEEEEE--TGGG-TT--TTSSS-------SSHHHHHHHHHTT--SEEEEEEES-HHHHHHHHHHHHHHHHHHHHHHHTTT-----GGGGGTTEEEEE-----TTTTT-GGGGGG--HHHHHHHHHHHHHHHHHHHT-SEEEE-TTSHHHHHHHHTS---EEEESSS----SS----PPPTTHHHHSS----

pLDDT: mean 71.88, std 21.07, range [28.11, 95.75]

Sequence (204 aa):
HGDGWGEGRRGGARIGLQVRIGDACGFGSTCTSKQRPRHCLRDLQPYLDLLIDRGITHGTVFVATDSQHVIASLRGLQDDIRTFWKLTDQRNGSRPHSPVARYAGFRLIYNDFSRETYTSEADQMVEWKESKADVFLEEILADLIYLSTASLLVGSLYSNVPRHALMMGSVGQYVTLDSMWCTFIGCSVFMDPWWDKDHGQQRE

Organism: NCBI:txid91324